Protein AF-A0A8B9CPY3-F1 (afdb_monomer_lite)

Radius of gyration: 41.75 Å; chains: 1; bounding box: 105×73×112 Å

pLDDT: mean 73.16, std 20.02, range [42.78, 98.75]

InterPro domains:
  IPR011598 Myc-type, basic helix-loop-helix (bHLH) domain [PF00010] (21-72)
  IPR011598 Myc-type, basic helix-loop-helix (bHLH) domain [PS50888] (19-71)
  IPR011598 Myc-type, basic helix-loop-helix (bHLH) domain [SM00353] (25-77)
  IPR036638 Helix-loop-helix DNA-binding domain superfamily [G3DSA:4.10.280.10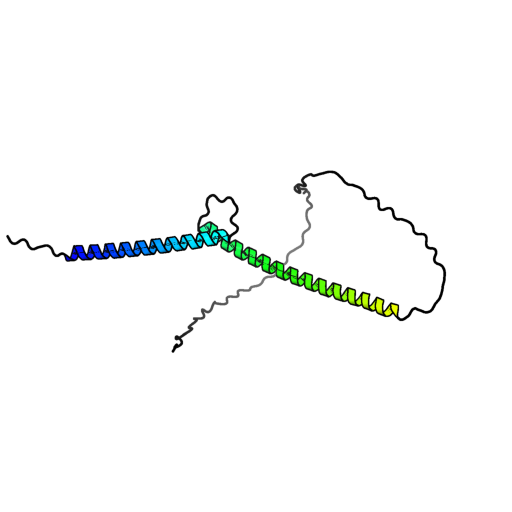] (20-99)
  IPR036638 Helix-loop-helix DNA-binding domain superfamily [SSF47459] (21-96)
  IPR040157 Max dimerization protein 1, basic Helix-Loop-Helix-zipper domain [cd18931] (20-99)

Foldseek 3Di:
DDDDDDDCPVVVVVVVVVVVVVVVVVVVVVVVVVVVVVLVVLVVVFPDDPDDPDPDPVVSVVSSVVVVVVVVVVVVVVVVVVVVVVVVVVVVVVVCVVVVVVVVVVVPPDPDDDDDDDPDDDDDDPDDPDDPDDDDDDDDPDDDDDDDDDDDDDDDDDDDDDDDDDDDDDDDDDDDDDDDDDDDD

Secondary structure (DSSP, 8-state):
---PPPPTHHHHHHHHHHHHHHHHHHHHHHHHHHHHHHHHHHHHHS---S--S---HHHHHHHHHHHHHHHHHHHHHHHHHHHHHHHHHHHHHHHHHHHHHHHHHHTTS----------------------------------------------------------------------PPPPP-

Organism: NCBI:txid132585

Sequence (185 aa):
MVFSPRSPAGANAVSVLLSSRSTHNEMEKNRRAHLRLCLEKLKVLVPLGPETSKHTTLSLLMRARLHIKKLEDYDRKALHQIDQLQREQRHLRRQLEKMGAERLRMDSIGSTVSSERSDSDREEIDVDVESTDSLPADLDWSSSSSPSDSDERGSLQSVCSDEGYSSSGVKRLKSQSNQKPCPAL

Structure (mmCIF, N/CA/C/O backbone):
data_AF-A0A8B9CPY3-F1
#
_entry.id   AF-A0A8B9CPY3-F1
#
loop_
_atom_site.group_PDB
_atom_site.id
_atom_site.type_symbol
_atom_site.label_atom_id
_atom_site.label_alt_id
_atom_site.label_comp_id
_atom_site.label_asym_id
_atom_site.label_entity_id
_atom_site.label_seq_id
_atom_site.pdbx_PDB_ins_code
_atom_site.Cartn_x
_atom_site.Cartn_y
_atom_site.Cartn_z
_atom_site.occupancy
_atom_site.B_iso_or_equiv
_atom_site.auth_seq_id
_atom_site.auth_comp_id
_atom_site.auth_asym_id
_atom_site.auth_atom_id
_atom_site.pdbx_PDB_model_num
ATOM 1 N N . MET A 1 1 ? 50.545 -16.189 -61.399 1.00 52.34 1 MET A N 1
ATOM 2 C CA . MET A 1 1 ? 50.273 -15.841 -59.988 1.00 52.34 1 MET A CA 1
ATOM 3 C C . MET A 1 1 ? 48.846 -16.258 -59.685 1.00 52.34 1 MET A C 1
ATOM 5 O O . MET A 1 1 ? 47.932 -15.667 -60.242 1.00 52.34 1 MET A O 1
ATOM 9 N N . VAL A 1 2 ? 48.650 -17.330 -58.917 1.00 46.03 2 VAL A N 1
ATOM 10 C CA . VAL A 1 2 ? 47.306 -17.805 -58.556 1.00 46.03 2 VAL A CA 1
ATOM 11 C C . VAL A 1 2 ? 46.930 -17.123 -57.244 1.00 46.03 2 VAL A C 1
ATOM 13 O O . VAL A 1 2 ? 47.568 -17.360 -56.222 1.00 46.03 2 VAL A O 1
ATOM 16 N N . PHE A 1 3 ? 45.953 -16.217 -57.286 1.00 53.25 3 PHE A N 1
ATOM 17 C CA . PHE A 1 3 ? 45.375 -15.616 -56.086 1.00 53.25 3 PHE A CA 1
ATOM 18 C C . PHE A 1 3 ? 44.524 -16.676 -55.381 1.00 53.25 3 PHE A C 1
ATOM 20 O O . PHE A 1 3 ? 43.437 -17.012 -55.845 1.00 53.25 3 PHE A O 1
ATOM 27 N N . SER A 1 4 ? 45.013 -17.215 -54.265 1.00 59.16 4 SER A N 1
ATOM 28 C CA . SER A 1 4 ? 44.187 -18.036 -53.377 1.00 59.16 4 SER A CA 1
ATOM 29 C C . SER A 1 4 ? 43.116 -17.152 -52.723 1.00 59.16 4 SER A C 1
ATOM 31 O O . SER A 1 4 ? 43.471 -16.154 -52.086 1.00 59.16 4 SER A O 1
ATOM 33 N N . PRO A 1 5 ? 41.814 -17.474 -52.842 1.00 63.94 5 PRO A N 1
ATOM 34 C CA . PRO A 1 5 ? 40.771 -16.691 -52.201 1.00 63.94 5 PRO A CA 1
ATOM 35 C C . PRO A 1 5 ? 40.813 -16.925 -50.687 1.00 63.94 5 PRO A C 1
ATOM 37 O O . PRO A 1 5 ? 40.858 -18.053 -50.195 1.00 63.94 5 PRO A O 1
ATOM 40 N N . ARG A 1 6 ? 40.825 -15.825 -49.934 1.00 63.69 6 ARG A N 1
ATOM 41 C CA . ARG A 1 6 ? 40.803 -15.809 -48.470 1.00 63.69 6 ARG A CA 1
ATOM 42 C C . ARG A 1 6 ? 39.516 -16.486 -47.973 1.00 63.69 6 ARG A C 1
ATOM 44 O O . ARG A 1 6 ? 38.421 -16.118 -48.387 1.00 63.69 6 ARG A O 1
ATOM 51 N N . SER A 1 7 ? 39.667 -17.477 -47.097 1.00 63.59 7 SER A N 1
ATOM 52 C CA . SER A 1 7 ? 38.582 -18.320 -46.577 1.00 63.59 7 SER A CA 1
ATOM 53 C C . SER A 1 7 ? 37.432 -17.499 -45.940 1.00 63.59 7 SER A C 1
ATOM 55 O O . SER A 1 7 ? 37.708 -16.638 -45.098 1.00 63.59 7 SER A O 1
ATOM 57 N N . PRO A 1 8 ? 36.148 -17.756 -46.278 1.00 62.38 8 PRO A N 1
ATOM 58 C CA . PRO A 1 8 ? 34.988 -16.981 -45.806 1.00 62.38 8 PRO A CA 1
ATOM 59 C C . PRO A 1 8 ? 34.568 -17.269 -44.351 1.00 62.38 8 PRO A C 1
ATOM 61 O O . PRO A 1 8 ? 33.638 -16.644 -43.838 1.00 62.38 8 PRO A O 1
ATOM 64 N N . ALA A 1 9 ? 35.249 -18.183 -43.652 1.00 62.81 9 ALA A N 1
ATOM 65 C CA . ALA A 1 9 ? 34.890 -18.608 -42.294 1.00 62.81 9 ALA A CA 1
ATOM 66 C C . ALA A 1 9 ? 34.823 -17.447 -41.276 1.00 62.81 9 ALA A C 1
ATOM 68 O O . ALA A 1 9 ? 33.978 -17.454 -40.381 1.00 62.81 9 ALA A O 1
ATOM 69 N N . GLY A 1 10 ? 35.658 -16.416 -41.446 1.00 61.22 10 GLY A N 1
ATOM 70 C CA . GLY A 1 10 ? 35.657 -15.236 -40.576 1.00 61.22 10 GLY A CA 1
ATOM 71 C C . GLY A 1 10 ? 34.417 -14.347 -40.728 1.00 61.22 10 GLY A C 1
ATOM 72 O O . GLY A 1 10 ? 33.947 -13.792 -39.741 1.00 61.22 10 GLY A O 1
ATOM 73 N N . ALA A 1 11 ? 33.841 -14.242 -41.930 1.00 69.50 11 ALA A N 1
ATOM 74 C CA . ALA A 1 11 ? 32.653 -13.416 -42.172 1.00 69.50 11 ALA A CA 1
ATOM 75 C C . ALA A 1 11 ? 31.384 -14.052 -41.575 1.00 69.50 11 ALA A C 1
ATOM 77 O O . ALA A 1 11 ? 30.569 -13.366 -40.956 1.00 69.50 11 ALA A O 1
ATOM 78 N N . ASN A 1 12 ? 31.266 -15.380 -41.674 1.00 71.38 12 ASN A N 1
ATOM 79 C CA . ASN A 1 12 ? 30.141 -16.128 -41.110 1.00 71.38 12 ASN A CA 1
ATOM 80 C C . ASN A 1 12 ? 30.144 -16.086 -39.576 1.00 71.38 12 ASN A C 1
ATOM 82 O O . ASN A 1 12 ? 29.107 -15.810 -38.974 1.00 71.38 12 ASN A O 1
ATOM 86 N N . ALA A 1 13 ? 31.304 -16.257 -38.934 1.00 76.69 13 ALA A N 1
ATOM 87 C CA . ALA A 1 13 ? 31.419 -16.167 -37.477 1.00 76.69 13 ALA A CA 1
ATOM 88 C C . ALA A 1 13 ? 31.013 -14.782 -36.938 1.00 76.69 13 ALA A C 1
ATOM 90 O O . ALA A 1 13 ? 30.281 -14.684 -35.953 1.00 76.69 13 ALA A O 1
ATOM 91 N N . VAL A 1 14 ? 31.419 -13.703 -37.616 1.00 79.50 14 VAL A N 1
ATOM 92 C CA . VAL A 1 14 ? 31.038 -12.332 -37.239 1.00 79.50 14 VAL A CA 1
ATOM 93 C C . VAL A 1 14 ? 29.529 -12.112 -37.401 1.00 79.50 14 VAL A C 1
ATOM 95 O O . VAL A 1 14 ? 28.902 -11.536 -36.512 1.00 79.50 14 VAL A O 1
ATOM 98 N N . SER A 1 15 ? 28.918 -12.617 -38.478 1.00 82.06 15 SER A N 1
ATOM 99 C CA . SER A 1 15 ? 27.466 -12.506 -38.698 1.00 82.06 15 SER A CA 1
ATOM 100 C C . SER A 1 15 ? 26.637 -13.220 -37.619 1.00 82.06 15 SER A C 1
ATOM 102 O O . SER A 1 15 ? 25.635 -12.681 -37.140 1.00 82.06 15 SER A O 1
ATOM 104 N N . VAL A 1 16 ? 27.094 -14.393 -37.167 1.00 83.12 16 VAL A N 1
ATOM 105 C CA . VAL A 1 16 ? 26.453 -15.162 -36.092 1.00 83.12 16 VAL A CA 1
ATOM 106 C C . VAL A 1 16 ? 26.572 -14.417 -34.763 1.00 83.12 16 VAL A C 1
ATOM 108 O O . VAL A 1 16 ? 25.580 -14.270 -34.056 1.00 83.12 16 VAL A O 1
ATOM 111 N N . LEU A 1 17 ? 27.744 -13.861 -34.440 1.00 87.25 17 LEU A N 1
ATOM 112 C CA . LEU A 1 17 ? 27.937 -13.075 -33.216 1.00 87.25 17 LEU A CA 1
ATOM 113 C C . LEU A 1 17 ? 27.077 -11.805 -33.187 1.00 87.25 17 LEU A C 1
ATOM 115 O O . LEU A 1 17 ? 26.497 -11.473 -32.151 1.00 87.25 17 LEU A O 1
ATOM 119 N N . LEU A 1 18 ? 26.955 -11.104 -34.317 1.00 87.88 18 LEU A N 1
ATOM 120 C CA . LEU A 1 18 ? 26.084 -9.933 -34.436 1.00 87.88 18 LEU A CA 1
ATOM 121 C C . LEU A 1 18 ? 24.607 -10.306 -34.262 1.00 87.88 18 LEU A C 1
ATOM 123 O O . LEU A 1 18 ? 23.883 -9.598 -33.560 1.00 87.88 18 LEU A O 1
ATOM 127 N N . SER A 1 19 ? 24.184 -11.437 -34.827 1.00 87.00 19 SER A N 1
ATOM 128 C CA . SER A 1 19 ? 22.819 -11.962 -34.685 1.00 87.00 19 SER A CA 1
ATOM 129 C C . SER A 1 19 ? 22.510 -12.365 -33.240 1.00 87.00 19 SER A C 1
ATOM 131 O O . SER A 1 19 ? 21.470 -11.987 -32.694 1.00 87.00 19 SER A O 1
ATOM 133 N N . SER A 1 20 ? 23.445 -13.039 -32.566 1.00 92.44 20 SER A N 1
ATOM 134 C CA . SER A 1 20 ? 23.333 -13.388 -31.145 1.00 92.44 20 SER A CA 1
ATOM 135 C C . SER A 1 20 ? 23.277 -12.149 -30.250 1.00 92.44 20 SER A C 1
ATOM 137 O O . SER A 1 20 ? 22.428 -12.058 -29.363 1.00 92.44 20 SER A O 1
ATOM 139 N N . ARG A 1 21 ? 24.124 -11.145 -30.509 1.00 94.88 21 ARG A N 1
ATOM 140 C CA . ARG A 1 21 ? 24.118 -9.871 -29.773 1.00 94.88 21 ARG A CA 1
ATOM 141 C C . ARG A 1 21 ? 22.822 -9.089 -29.997 1.00 94.88 21 ARG A C 1
ATOM 143 O O . ARG A 1 21 ? 22.301 -8.498 -29.053 1.00 94.88 21 ARG A O 1
ATOM 150 N N . SER A 1 22 ? 22.295 -9.094 -31.221 1.00 95.12 22 SER A N 1
ATOM 151 C CA . SER A 1 22 ? 21.008 -8.471 -31.548 1.00 95.12 22 SER A CA 1
ATOM 152 C C . SER A 1 22 ? 19.861 -9.130 -30.778 1.00 95.12 22 SER A C 1
ATOM 154 O O . SER A 1 22 ? 19.116 -8.445 -30.078 1.00 95.12 22 SER A O 1
ATOM 156 N N . THR A 1 23 ? 19.795 -10.464 -30.804 1.00 96.69 23 THR A N 1
ATOM 157 C CA . THR A 1 23 ? 18.789 -11.252 -30.072 1.00 96.69 23 THR A CA 1
ATOM 158 C C . THR A 1 23 ? 18.861 -10.991 -28.566 1.00 96.69 23 THR A C 1
ATOM 160 O O . THR A 1 23 ? 17.845 -10.715 -27.932 1.00 96.69 23 THR A O 1
ATOM 163 N N . HIS A 1 24 ? 20.068 -10.990 -27.989 1.00 97.38 24 HIS A N 1
ATOM 164 C CA . HIS A 1 24 ? 20.286 -10.653 -26.580 1.00 97.38 24 HIS A CA 1
ATOM 165 C C . HIS A 1 24 ? 19.766 -9.250 -26.226 1.00 97.38 24 HIS A C 1
ATOM 167 O O . HIS A 1 24 ? 19.068 -9.073 -25.227 1.00 97.38 24 HIS A O 1
ATOM 173 N N . ASN A 1 25 ? 20.078 -8.246 -27.049 1.00 97.88 25 ASN A N 1
ATOM 174 C CA . ASN A 1 25 ? 19.623 -6.877 -26.816 1.00 97.88 25 ASN A CA 1
ATOM 175 C C . ASN A 1 25 ? 18.099 -6.764 -26.870 1.00 97.88 25 ASN A C 1
ATOM 177 O O . ASN A 1 25 ? 17.520 -6.024 -26.077 1.00 97.88 25 ASN A O 1
ATOM 181 N N . GLU A 1 26 ? 17.454 -7.487 -27.781 1.00 98.00 26 GLU A N 1
ATOM 182 C CA . GLU A 1 26 ? 16.000 -7.476 -27.905 1.00 98.00 26 GLU A CA 1
ATOM 183 C C . GLU A 1 26 ? 15.320 -8.111 -26.687 1.00 98.00 26 GLU A C 1
ATOM 185 O O . GLU A 1 26 ? 14.392 -7.530 -26.119 1.00 98.00 26 GLU A O 1
ATOM 190 N N . MET A 1 27 ? 15.855 -9.233 -26.196 1.00 98.06 27 MET A N 1
ATOM 191 C CA . MET A 1 27 ? 15.393 -9.841 -24.945 1.00 98.06 27 MET A CA 1
ATOM 192 C C . MET A 1 27 ? 15.551 -8.886 -23.754 1.00 98.06 27 MET A C 1
ATOM 194 O O . MET A 1 27 ? 14.624 -8.731 -22.959 1.00 98.06 27 MET A O 1
ATOM 198 N N . GLU A 1 28 ? 16.683 -8.187 -23.641 1.00 98.25 28 GLU A N 1
ATOM 199 C CA . GLU A 1 28 ? 16.913 -7.234 -22.549 1.00 98.25 28 GLU A CA 1
ATOM 200 C C . GLU A 1 28 ? 15.996 -6.004 -22.643 1.00 98.25 28 GLU A C 1
ATOM 202 O O . GLU A 1 28 ? 15.515 -5.508 -21.620 1.00 98.25 28 GLU A O 1
ATOM 207 N N . LYS A 1 29 ? 15.692 -5.518 -23.855 1.00 98.44 29 LYS A N 1
ATOM 208 C CA . LYS A 1 29 ? 14.690 -4.459 -24.051 1.00 98.44 29 LYS A CA 1
ATOM 209 C C . LYS A 1 29 ? 13.311 -4.912 -23.581 1.00 98.44 29 LYS A C 1
ATOM 211 O O . LYS A 1 29 ? 12.672 -4.171 -22.833 1.00 98.44 29 LYS A O 1
ATOM 216 N N . ASN A 1 30 ? 12.875 -6.111 -23.973 1.00 98.44 30 ASN A N 1
ATOM 217 C CA . ASN A 1 30 ? 11.593 -6.672 -23.549 1.00 98.44 30 ASN A CA 1
ATOM 218 C C . ASN A 1 30 ? 11.541 -6.815 -22.018 1.00 98.44 30 ASN A C 1
ATOM 220 O O . ASN A 1 30 ? 10.631 -6.293 -21.370 1.00 98.44 30 ASN A O 1
ATOM 224 N N . ARG A 1 31 ? 12.593 -7.385 -21.417 1.00 98.50 31 ARG A N 1
ATOM 225 C CA . ARG A 1 31 ? 12.724 -7.511 -19.960 1.00 98.50 31 ARG A CA 1
ATOM 226 C C . ARG A 1 31 ? 12.616 -6.155 -19.254 1.00 98.50 31 ARG A C 1
ATOM 228 O O . ARG A 1 31 ? 11.918 -6.036 -18.246 1.00 98.50 31 ARG A O 1
ATOM 235 N N . ARG A 1 32 ? 13.273 -5.111 -19.778 1.00 98.19 32 ARG A N 1
ATOM 236 C CA . ARG A 1 32 ? 13.190 -3.740 -19.238 1.00 98.19 32 ARG A CA 1
ATOM 237 C C . ARG A 1 32 ? 11.806 -3.122 -19.406 1.00 98.19 32 ARG A C 1
ATOM 239 O O . ARG A 1 32 ? 11.363 -2.418 -18.502 1.00 98.19 32 ARG A O 1
ATOM 246 N N . ALA A 1 33 ? 11.128 -3.365 -20.525 1.00 98.44 33 ALA A N 1
ATOM 247 C CA . ALA A 1 33 ? 9.758 -2.906 -20.736 1.00 98.44 33 ALA A CA 1
ATOM 248 C C . ALA A 1 33 ? 8.804 -3.535 -19.708 1.00 98.44 33 ALA A C 1
ATOM 250 O O . ALA A 1 33 ? 8.055 -2.815 -19.049 1.00 98.44 33 ALA A O 1
ATOM 251 N N . HIS A 1 34 ? 8.915 -4.848 -19.487 1.00 98.38 34 HIS A N 1
ATOM 252 C CA . HIS A 1 34 ? 8.137 -5.549 -18.468 1.00 98.38 34 HIS A CA 1
ATOM 253 C C . HIS A 1 34 ? 8.419 -5.019 -17.054 1.00 98.38 34 HIS A C 1
ATOM 255 O O . HIS A 1 34 ? 7.493 -4.740 -16.296 1.00 98.38 34 HIS A O 1
ATOM 261 N N . LEU A 1 35 ? 9.692 -4.793 -16.708 1.00 97.75 35 LEU A N 1
ATOM 262 C CA . LEU A 1 35 ? 10.058 -4.214 -15.413 1.00 97.75 35 LEU A CA 1
ATOM 263 C C . LEU A 1 35 ? 9.417 -2.837 -15.196 1.00 97.75 35 LEU A C 1
ATOM 265 O O . LEU A 1 35 ? 8.881 -2.579 -14.121 1.00 97.75 35 LEU A O 1
ATOM 269 N N . ARG A 1 36 ? 9.448 -1.958 -16.206 1.00 96.12 36 ARG A N 1
ATOM 270 C CA . ARG A 1 36 ? 8.799 -0.641 -16.121 1.00 96.12 36 ARG A CA 1
ATOM 271 C C . ARG A 1 36 ? 7.304 -0.781 -15.861 1.00 96.12 36 ARG A C 1
ATOM 273 O O . ARG A 1 36 ? 6.804 -0.130 -14.953 1.00 96.12 36 ARG A O 1
ATOM 280 N N . LEU A 1 37 ? 6.620 -1.676 -16.575 1.00 97.12 37 LEU A N 1
ATOM 281 C CA . LEU A 1 37 ? 5.197 -1.941 -16.359 1.00 97.12 37 LEU A CA 1
ATOM 282 C C . LEU A 1 37 ? 4.902 -2.380 -14.916 1.00 97.12 37 LEU A C 1
ATOM 284 O O . LEU A 1 37 ? 3.967 -1.875 -14.299 1.00 97.12 37 LEU A O 1
ATOM 288 N N . CYS A 1 38 ? 5.703 -3.289 -14.356 1.00 97.12 38 CYS A N 1
ATOM 289 C CA . CYS A 1 38 ? 5.545 -3.714 -12.964 1.00 97.12 38 CYS A CA 1
ATOM 290 C C . CYS A 1 38 ? 5.753 -2.561 -11.972 1.00 97.12 38 CYS A C 1
ATOM 292 O O . CYS A 1 38 ? 5.013 -2.456 -10.995 1.00 97.12 38 CYS A O 1
ATOM 294 N N . LEU A 1 39 ? 6.730 -1.682 -12.218 1.00 95.06 39 LEU A N 1
ATOM 295 C CA . LEU A 1 39 ? 6.975 -0.516 -11.367 1.00 95.06 39 LEU A CA 1
ATOM 296 C C . LEU A 1 39 ? 5.838 0.510 -11.454 1.00 95.06 39 LEU A C 1
ATOM 298 O O . LEU A 1 39 ? 5.455 1.052 -10.423 1.00 95.06 39 LEU A O 1
ATOM 302 N N . GLU A 1 40 ? 5.262 0.740 -12.635 1.00 93.44 40 GLU A N 1
ATOM 303 C CA . GLU A 1 40 ? 4.089 1.614 -12.782 1.00 93.44 40 GLU A CA 1
ATOM 304 C C . GLU A 1 40 ? 2.875 1.061 -12.028 1.00 93.44 40 GLU A C 1
ATOM 306 O O . GLU A 1 40 ? 2.235 1.791 -11.275 1.00 93.44 40 GLU A O 1
ATOM 311 N N . LYS A 1 41 ? 2.612 -0.251 -12.122 1.00 94.94 41 LYS A N 1
ATOM 312 C CA . LYS A 1 41 ? 1.566 -0.900 -11.312 1.00 94.94 41 LYS A CA 1
ATOM 313 C C . LYS A 1 41 ? 1.810 -0.716 -9.814 1.00 94.94 41 LYS A C 1
ATOM 315 O O . LYS A 1 41 ? 0.879 -0.419 -9.072 1.00 94.94 41 LYS A O 1
ATOM 320 N N . LEU A 1 42 ? 3.059 -0.858 -9.368 1.00 94.81 42 LEU A N 1
ATOM 321 C CA . LEU A 1 42 ? 3.417 -0.669 -7.964 1.00 94.81 42 LEU A CA 1
ATOM 322 C C . LEU A 1 42 ? 3.183 0.775 -7.496 1.00 94.81 42 LEU A C 1
ATOM 324 O O . LEU A 1 42 ? 2.720 0.974 -6.377 1.00 94.81 42 LEU A O 1
ATOM 328 N N . LYS A 1 43 ? 3.461 1.781 -8.335 1.00 91.69 43 LYS A N 1
ATOM 329 C CA . LYS A 1 43 ? 3.242 3.193 -7.981 1.00 91.69 43 LYS A CA 1
ATOM 330 C C . LYS A 1 43 ? 1.787 3.513 -7.651 1.00 91.69 43 LYS A C 1
ATOM 332 O O . LYS A 1 43 ? 1.558 4.343 -6.785 1.00 91.69 43 LYS A O 1
ATOM 337 N N . VAL A 1 44 ? 0.832 2.853 -8.307 1.00 92.00 44 VAL A N 1
ATOM 338 C CA . VAL A 1 44 ? -0.606 3.056 -8.058 1.00 92.00 44 VAL A CA 1
ATOM 339 C C . VAL A 1 44 ? -1.032 2.499 -6.695 1.00 92.00 44 VAL A C 1
ATOM 341 O O . VAL A 1 44 ? -1.935 3.037 -6.065 1.00 92.00 44 VAL A O 1
ATOM 344 N N . LEU A 1 45 ? -0.381 1.430 -6.227 1.00 93.69 45 LEU A N 1
ATOM 345 C CA . LEU A 1 45 ? -0.712 0.775 -4.956 1.00 93.69 45 LEU A CA 1
ATOM 346 C C . LEU A 1 45 ? -0.049 1.441 -3.750 1.00 93.69 45 LEU A C 1
ATOM 348 O O . LEU A 1 45 ? -0.547 1.350 -2.632 1.00 93.69 45 LEU A O 1
ATOM 352 N N . VAL A 1 46 ? 1.110 2.064 -3.952 1.00 93.50 46 VAL A N 1
ATOM 353 C CA . VAL A 1 46 ? 1.851 2.714 -2.873 1.00 93.50 46 VAL A CA 1
ATOM 354 C C . VAL A 1 46 ? 1.354 4.153 -2.735 1.00 93.50 46 VAL A C 1
ATOM 356 O O . VAL A 1 46 ? 1.327 4.870 -3.730 1.00 93.50 46 VAL A O 1
ATOM 359 N N . PRO A 1 47 ? 1.037 4.635 -1.520 1.00 88.88 47 PRO A N 1
ATOM 360 C CA . PRO A 1 47 ? 0.709 6.036 -1.290 1.00 88.88 47 PRO A CA 1
ATOM 361 C C . PRO A 1 47 ? 1.959 6.901 -1.495 1.00 88.88 47 PRO A C 1
ATOM 363 O O . PRO A 1 47 ? 2.775 7.136 -0.597 1.00 88.88 47 PRO A O 1
ATOM 366 N N . LEU A 1 48 ? 2.134 7.335 -2.735 1.00 78.62 48 LEU A N 1
ATOM 367 C CA . LEU A 1 48 ? 3.148 8.268 -3.183 1.00 78.62 48 LEU A CA 1
ATOM 368 C C . LEU A 1 48 ? 2.465 9.634 -3.235 1.00 78.62 48 LEU A C 1
ATOM 370 O O . LEU A 1 48 ? 1.590 9.850 -4.064 1.00 78.62 48 LEU A O 1
ATOM 374 N N . GLY A 1 49 ? 2.790 10.520 -2.290 1.00 73.00 49 GLY A N 1
ATOM 375 C CA . GLY A 1 49 ? 2.198 11.860 -2.246 1.00 73.00 49 GLY A CA 1
ATOM 376 C C . GLY A 1 49 ? 2.393 12.632 -3.562 1.00 73.00 49 GLY A C 1
ATOM 377 O O . GLY A 1 49 ? 3.300 12.293 -4.326 1.00 73.00 49 GLY A O 1
ATOM 378 N N . PRO A 1 50 ? 1.580 13.676 -3.811 1.00 67.00 50 PRO A N 1
ATOM 379 C CA . PRO A 1 50 ? 1.498 14.371 -5.100 1.00 67.00 50 PRO A CA 1
ATOM 380 C C . PRO A 1 50 ? 2.781 15.092 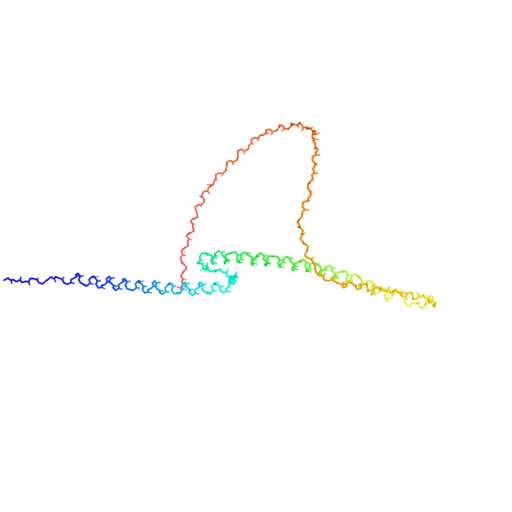-5.538 1.00 67.00 50 PRO A C 1
ATOM 382 O O . PRO A 1 50 ? 2.859 15.527 -6.677 1.00 67.00 50 PRO A O 1
ATOM 385 N N . GLU A 1 51 ? 3.806 15.172 -4.690 1.00 61.38 51 GLU A N 1
ATOM 386 C CA . GLU A 1 51 ? 5.102 15.728 -5.060 1.00 61.38 51 GLU A CA 1
ATOM 387 C C . GLU A 1 51 ? 6.253 14.895 -4.499 1.00 61.38 51 GLU A C 1
ATOM 389 O O . GLU A 1 51 ? 6.698 15.060 -3.362 1.00 61.38 51 GLU A O 1
ATOM 394 N N . THR A 1 52 ? 6.794 14.002 -5.325 1.00 59.22 52 THR A N 1
ATOM 395 C CA . THR A 1 52 ? 8.231 13.751 -5.266 1.00 59.22 52 THR A CA 1
ATOM 396 C C . THR A 1 52 ? 8.762 13.854 -6.684 1.00 59.22 52 THR A C 1
ATOM 398 O O . THR A 1 52 ? 8.641 12.921 -7.474 1.00 59.22 52 THR A O 1
ATOM 401 N N . SER A 1 53 ? 9.401 14.971 -7.020 1.00 56.97 53 SER A N 1
ATOM 402 C CA . SER A 1 53 ? 9.989 15.185 -8.351 1.00 56.97 53 SER A CA 1
ATOM 403 C C . SER A 1 53 ? 11.062 14.146 -8.751 1.00 56.97 53 SER A C 1
ATOM 405 O O . SER A 1 53 ? 11.633 14.217 -9.837 1.00 56.97 53 SER A O 1
ATOM 407 N N . LYS A 1 54 ? 11.340 13.137 -7.901 1.00 65.56 54 LYS A N 1
ATOM 408 C CA . LYS A 1 54 ? 12.262 12.015 -8.133 1.00 65.56 54 LYS A CA 1
ATOM 409 C C . LYS A 1 54 ? 11.713 10.694 -7.573 1.00 65.56 54 LYS A C 1
ATOM 411 O O . LYS A 1 54 ? 12.230 10.145 -6.594 1.00 65.56 54 LYS A O 1
ATOM 416 N N . HIS A 1 55 ? 10.699 10.128 -8.225 1.00 80.75 55 HIS A N 1
ATOM 417 C CA . HIS A 1 55 ? 10.316 8.728 -8.008 1.00 80.75 55 HIS A CA 1
ATOM 418 C C . HIS A 1 55 ? 11.372 7.789 -8.617 1.00 80.75 55 HIS A C 1
ATOM 420 O O . HIS A 1 55 ? 11.238 7.319 -9.747 1.00 80.75 55 HIS A O 1
ATOM 426 N N . THR A 1 56 ? 12.452 7.529 -7.879 1.00 91.56 56 THR A N 1
ATOM 427 C CA . THR A 1 56 ? 13.437 6.505 -8.243 1.00 91.56 56 THR A CA 1
ATOM 428 C C . THR A 1 56 ? 12.904 5.110 -7.911 1.00 91.56 56 THR A C 1
ATOM 430 O O . THR A 1 56 ? 12.061 4.938 -7.029 1.00 91.56 56 THR A O 1
ATOM 433 N N . THR A 1 57 ? 13.421 4.074 -8.578 1.00 92.81 57 THR A N 1
ATOM 434 C CA . THR A 1 57 ? 13.054 2.681 -8.269 1.00 92.81 57 THR A CA 1
ATOM 435 C C . THR A 1 57 ? 13.324 2.338 -6.802 1.00 92.81 57 THR A C 1
ATOM 437 O O . THR A 1 57 ? 12.513 1.675 -6.163 1.00 92.81 57 THR A O 1
ATOM 440 N N . LEU A 1 58 ? 14.434 2.825 -6.238 1.00 93.62 58 LEU A N 1
ATOM 441 C CA . LEU A 1 58 ? 14.784 2.569 -4.843 1.00 93.62 58 LEU A CA 1
ATOM 442 C C . LEU A 1 58 ? 13.775 3.199 -3.874 1.00 93.62 58 LEU A C 1
ATOM 444 O O . LEU A 1 58 ? 13.305 2.516 -2.964 1.00 93.62 58 LEU A O 1
ATOM 448 N N . SER A 1 59 ? 13.415 4.474 -4.074 1.00 91.44 59 SER A N 1
ATOM 449 C CA . SER A 1 59 ? 12.478 5.159 -3.176 1.00 91.44 59 SER A CA 1
ATOM 450 C C . SER A 1 59 ? 11.088 4.518 -3.213 1.00 91.44 59 SER A C 1
ATOM 452 O O . SER A 1 59 ? 10.456 4.379 -2.166 1.00 91.44 59 SER A O 1
ATOM 454 N N . LEU A 1 60 ? 10.652 4.043 -4.384 1.00 93.06 60 LEU A N 1
ATOM 455 C CA . LEU A 1 60 ? 9.413 3.283 -4.541 1.00 93.06 60 LEU A CA 1
ATOM 456 C C . LEU A 1 60 ? 9.431 1.979 -3.738 1.00 93.06 60 LEU A C 1
ATOM 458 O O . LEU A 1 60 ? 8.519 1.731 -2.953 1.00 93.06 60 LEU A O 1
ATOM 462 N N . LEU A 1 61 ? 10.478 1.164 -3.894 1.00 95.12 61 LEU A N 1
ATOM 463 C CA . LEU A 1 61 ? 10.593 -0.119 -3.193 1.00 95.12 61 LEU A CA 1
ATOM 464 C C . LEU A 1 61 ? 10.675 0.065 -1.671 1.00 95.12 61 LEU A C 1
ATOM 466 O O . LEU A 1 61 ? 10.049 -0.681 -0.917 1.00 95.12 61 LEU A O 1
ATOM 470 N N . MET A 1 62 ? 11.399 1.088 -1.204 1.00 94.31 62 MET A N 1
ATOM 471 C CA . MET A 1 62 ? 11.465 1.420 0.221 1.00 94.31 62 MET A CA 1
ATOM 472 C C . MET A 1 62 ? 10.093 1.818 0.776 1.00 94.31 62 MET A C 1
ATOM 474 O O . MET A 1 62 ? 9.699 1.317 1.830 1.00 94.31 62 MET A O 1
ATOM 478 N N . ARG A 1 63 ? 9.350 2.676 0.064 1.00 92.88 63 ARG A N 1
ATOM 479 C CA . ARG A 1 63 ? 7.996 3.092 0.460 1.00 92.88 63 ARG A CA 1
ATOM 480 C C . ARG A 1 63 ? 7.005 1.936 0.416 1.00 92.88 63 ARG A C 1
ATOM 482 O O . ARG A 1 63 ? 6.222 1.810 1.346 1.00 92.88 63 ARG A O 1
ATOM 489 N N . ALA A 1 64 ? 7.081 1.063 -0.588 1.00 96.19 64 ALA A N 1
ATOM 490 C CA . ALA A 1 64 ? 6.258 -0.142 -0.666 1.00 96.19 64 ALA A CA 1
ATOM 491 C C . ALA A 1 64 ? 6.458 -1.036 0.564 1.00 96.19 64 ALA A C 1
ATOM 493 O O . ALA A 1 64 ? 5.496 -1.413 1.227 1.00 96.19 64 ALA A O 1
ATOM 494 N N . ARG A 1 65 ? 7.719 -1.296 0.935 1.00 96.38 65 ARG A N 1
ATOM 495 C CA . ARG A 1 65 ? 8.050 -2.076 2.134 1.00 96.38 65 ARG A CA 1
ATOM 496 C C . ARG A 1 65 ? 7.497 -1.439 3.410 1.00 96.38 65 ARG A C 1
ATOM 498 O O . ARG A 1 65 ? 6.998 -2.146 4.277 1.00 96.38 65 ARG A O 1
ATOM 505 N N . LEU A 1 66 ? 7.611 -0.118 3.545 1.00 96.56 66 LEU A N 1
ATOM 506 C CA . LEU A 1 66 ? 7.051 0.603 4.692 1.00 96.56 66 LEU A CA 1
ATOM 507 C C . LEU A 1 66 ? 5.521 0.565 4.698 1.00 96.56 66 LEU A C 1
ATOM 509 O O . LEU A 1 66 ? 4.922 0.428 5.759 1.00 96.56 66 LEU A O 1
ATOM 513 N N . HIS A 1 67 ? 4.894 0.661 3.527 1.00 97.25 67 HIS A N 1
ATOM 514 C CA . HIS A 1 67 ? 3.446 0.622 3.400 1.00 97.25 67 HIS A CA 1
ATOM 515 C C . HIS A 1 67 ? 2.876 -0.732 3.827 1.00 97.25 67 HIS A C 1
ATOM 517 O O . HIS A 1 67 ? 1.926 -0.745 4.600 1.00 97.25 67 HIS A O 1
ATOM 523 N N . ILE A 1 68 ? 3.511 -1.842 3.427 1.00 98.19 68 ILE A N 1
ATOM 524 C CA . ILE A 1 68 ? 3.141 -3.192 3.882 1.00 98.19 68 ILE A CA 1
ATOM 525 C C . ILE A 1 68 ? 3.171 -3.263 5.412 1.00 98.19 68 ILE A C 1
ATOM 527 O O . ILE A 1 68 ? 2.157 -3.581 6.021 1.00 98.19 68 ILE A O 1
ATOM 531 N N . LYS A 1 69 ? 4.283 -2.856 6.042 1.00 98.38 69 LYS A N 1
ATOM 532 C CA . LYS A 1 69 ? 4.392 -2.844 7.512 1.00 98.38 69 LYS A CA 1
ATOM 533 C C . LYS A 1 69 ? 3.299 -2.005 8.173 1.00 98.38 69 LYS A C 1
ATOM 535 O O . LYS A 1 69 ? 2.716 -2.406 9.172 1.00 98.38 69 LYS A O 1
ATOM 540 N N . LYS A 1 70 ? 3.002 -0.835 7.605 1.00 97.94 70 LYS A N 1
ATOM 541 C CA . LYS A 1 70 ? 1.955 0.051 8.121 1.00 97.94 70 LYS A CA 1
ATOM 542 C C . LYS A 1 70 ? 0.573 -0.610 8.052 1.00 97.94 70 LYS A C 1
ATOM 544 O O . LYS A 1 70 ? -0.195 -0.478 8.998 1.00 97.94 70 LYS A O 1
ATOM 549 N N . LEU A 1 71 ? 0.260 -1.294 6.950 1.00 98.38 71 LEU A N 1
ATOM 550 C CA . LEU A 1 71 ? -0.994 -2.037 6.793 1.00 98.38 71 LEU A CA 1
ATOM 551 C C . LEU A 1 71 ? -1.084 -3.182 7.806 1.00 98.38 71 LEU A C 1
ATOM 553 O O . LEU A 1 71 ? -2.078 -3.277 8.515 1.00 98.38 71 LEU A O 1
ATOM 557 N N . GLU A 1 72 ? -0.013 -3.960 7.971 1.00 98.44 72 GLU A N 1
ATOM 558 C CA . GLU A 1 72 ? 0.049 -5.031 8.974 1.00 98.44 72 GLU A CA 1
ATOM 559 C C . GLU A 1 72 ? -0.183 -4.498 10.398 1.00 98.44 72 GLU A C 1
ATOM 561 O O . GLU A 1 72 ? -0.833 -5.147 11.217 1.00 98.44 72 GLU A O 1
ATOM 566 N N . ASP A 1 73 ? 0.351 -3.320 10.727 1.00 98.44 73 ASP A N 1
ATOM 567 C CA . ASP A 1 73 ? 0.143 -2.676 12.027 1.00 98.44 73 ASP A CA 1
ATOM 568 C C . ASP A 1 73 ? -1.307 -2.206 12.216 1.00 98.44 73 ASP A C 1
ATOM 570 O O . ASP A 1 73 ? -1.850 -2.327 13.318 1.00 98.44 73 ASP A O 1
ATOM 574 N N . TYR A 1 74 ? -1.936 -1.673 11.163 1.00 98.50 74 TYR A N 1
ATOM 575 C CA . TYR A 1 74 ? -3.348 -1.293 11.192 1.00 98.50 74 TYR A CA 1
ATOM 576 C C . TYR A 1 74 ? -4.251 -2.504 11.379 1.00 98.50 74 TYR A C 1
ATOM 578 O O . TYR A 1 74 ? -5.116 -2.459 12.249 1.00 98.50 74 TYR A O 1
ATOM 586 N N . ASP A 1 75 ? -4.009 -3.589 10.647 1.00 98.62 75 ASP A N 1
ATOM 587 C CA . ASP A 1 75 ? -4.784 -4.822 10.774 1.00 98.62 75 ASP A CA 1
ATOM 588 C C . ASP A 1 75 ? -4.686 -5.378 12.196 1.00 98.62 75 ASP A C 1
ATOM 590 O O . ASP A 1 75 ? -5.702 -5.696 12.818 1.00 98.62 75 ASP A O 1
ATOM 594 N N . ARG A 1 76 ? -3.476 -5.403 12.780 1.00 98.69 76 ARG A N 1
ATOM 595 C CA . ARG A 1 76 ? -3.304 -5.806 14.184 1.00 98.69 76 ARG A CA 1
ATOM 596 C C . ARG A 1 76 ? -4.119 -4.921 15.121 1.00 98.69 76 ARG A C 1
ATOM 598 O O . ARG A 1 76 ? -4.832 -5.452 15.968 1.00 98.69 76 ARG A O 1
ATOM 605 N N . LYS A 1 77 ? -4.050 -3.594 14.988 1.00 98.62 77 LYS A N 1
ATOM 606 C CA . LYS A 1 77 ? -4.811 -2.668 15.848 1.00 98.62 77 LYS A CA 1
ATOM 607 C C . LYS A 1 77 ? -6.323 -2.817 15.670 1.00 98.62 77 LYS A C 1
ATOM 609 O O . LYS A 1 77 ? -7.036 -2.837 16.669 1.00 98.62 77 LYS A O 1
ATOM 614 N N . ALA A 1 78 ? -6.798 -2.972 14.439 1.00 98.69 78 ALA A N 1
ATOM 615 C CA . ALA A 1 78 ? -8.210 -3.169 14.133 1.00 98.69 78 ALA A CA 1
ATOM 616 C C . ALA A 1 78 ? -8.745 -4.454 14.780 1.00 98.69 78 ALA A C 1
ATOM 618 O O . ALA A 1 78 ? -9.796 -4.429 15.415 1.00 98.69 78 ALA A O 1
ATOM 619 N N . LEU A 1 79 ? -7.989 -5.557 14.717 1.00 98.69 79 LEU A N 1
ATOM 620 C CA . LEU A 1 79 ? -8.353 -6.803 15.400 1.00 98.69 79 LEU A CA 1
ATOM 621 C C . LEU A 1 79 ? -8.443 -6.630 16.922 1.00 98.69 79 LEU A C 1
ATOM 623 O O . LEU A 1 79 ? -9.390 -7.120 17.535 1.00 98.69 79 LEU A O 1
ATOM 627 N N . HIS A 1 80 ? -7.506 -5.895 17.533 1.00 98.69 80 HIS A N 1
ATOM 628 C CA . HIS A 1 80 ? -7.576 -5.590 18.966 1.00 98.69 80 HIS A CA 1
ATOM 629 C C . HIS A 1 80 ? -8.815 -4.750 19.300 1.00 98.69 80 HIS A C 1
ATOM 631 O O . HIS A 1 80 ? -9.491 -5.032 20.284 1.00 98.69 80 HIS A O 1
ATOM 637 N N . GLN A 1 81 ? -9.141 -3.747 18.481 1.00 98.69 81 GLN A N 1
ATOM 638 C CA . GLN A 1 81 ? -10.340 -2.926 18.674 1.00 98.69 81 GLN A CA 1
ATOM 639 C C . GLN A 1 81 ? -11.622 -3.753 18.565 1.00 98.69 81 GLN A C 1
ATOM 641 O O . GLN A 1 81 ? -12.498 -3.623 19.416 1.00 98.69 81 GLN A O 1
ATOM 646 N N . ILE A 1 82 ? -11.716 -4.644 17.575 1.00 98.75 82 ILE A N 1
ATOM 647 C CA . ILE A 1 82 ? -12.855 -5.558 17.428 1.00 98.75 82 ILE A CA 1
ATOM 648 C C . ILE A 1 82 ? -13.028 -6.399 18.696 1.00 98.75 82 ILE A C 1
ATOM 650 O O . ILE A 1 82 ? -14.132 -6.498 19.224 1.00 98.75 82 ILE A O 1
ATOM 654 N N . ASP A 1 83 ? -11.948 -6.977 19.213 1.00 98.62 83 ASP A N 1
ATOM 655 C CA . ASP A 1 83 ? -11.983 -7.811 20.413 1.00 98.62 83 ASP A CA 1
ATOM 656 C C . ASP A 1 83 ? -12.393 -7.019 21.673 1.00 98.62 83 ASP A C 1
ATOM 658 O O . ASP A 1 83 ? -13.212 -7.499 22.463 1.00 98.62 83 ASP A O 1
ATOM 662 N N . GLN A 1 84 ? -11.921 -5.776 21.835 1.00 98.75 84 GLN A N 1
ATOM 663 C CA . GLN A 1 84 ? -12.384 -4.901 22.922 1.00 98.75 84 GLN A CA 1
ATOM 664 C C . GLN A 1 84 ? -13.878 -4.589 22.814 1.00 98.75 84 GLN A C 1
ATOM 666 O O . GLN A 1 84 ? -14.626 -4.832 23.762 1.00 98.75 84 GLN A O 1
ATOM 671 N N . LEU A 1 85 ? -14.343 -4.165 21.639 1.00 98.75 85 LEU A N 1
ATOM 672 C CA . LEU A 1 85 ? -15.757 -3.868 21.406 1.00 98.75 85 LEU A CA 1
ATOM 673 C C . LEU A 1 85 ? -16.642 -5.105 21.612 1.00 98.75 85 LEU A C 1
ATOM 675 O O . LEU A 1 85 ? -17.749 -5.012 22.139 1.00 98.75 85 LEU A O 1
ATOM 679 N N . GLN A 1 86 ? -16.157 -6.296 21.259 1.00 98.62 86 GLN A N 1
ATOM 680 C CA . GLN A 1 86 ? -16.865 -7.543 21.536 1.00 98.62 86 GLN A CA 1
ATOM 681 C C . GLN A 1 86 ? -16.950 -7.849 23.038 1.00 98.62 86 GLN A C 1
ATOM 683 O O . GLN A 1 86 ? -17.972 -8.371 23.496 1.00 98.62 86 GLN A O 1
ATOM 688 N N . ARG A 1 87 ? -15.908 -7.548 23.829 1.00 98.50 87 ARG A N 1
ATOM 689 C CA . ARG A 1 87 ? -15.972 -7.661 25.298 1.00 98.50 87 ARG A CA 1
ATOM 690 C C . ARG A 1 87 ? -16.994 -6.692 25.878 1.00 98.50 87 ARG A C 1
ATOM 692 O O . ARG A 1 87 ? -17.812 -7.124 26.689 1.00 98.50 87 ARG A O 1
ATOM 699 N N . GLU A 1 88 ? -16.980 -5.440 25.436 1.00 98.38 88 GLU A N 1
ATOM 700 C CA . GLU A 1 88 ? -17.931 -4.412 25.869 1.00 98.38 88 GLU A CA 1
ATOM 701 C C . GLU A 1 88 ? -19.366 -4.796 25.515 1.00 98.38 88 GLU A C 1
ATOM 703 O O . GLU A 1 88 ? -20.233 -4.807 26.385 1.00 98.38 88 GLU A O 1
ATOM 708 N N . GLN A 1 89 ? -19.612 -5.238 24.280 1.00 98.38 89 GLN A N 1
ATOM 709 C CA . GLN A 1 89 ? -20.927 -5.714 23.860 1.00 98.38 89 GLN A CA 1
ATOM 710 C C . GLN A 1 89 ? -21.421 -6.860 24.755 1.00 98.38 89 GLN A C 1
ATOM 712 O O . GLN A 1 89 ? -22.579 -6.865 25.175 1.00 98.38 89 GLN A O 1
ATOM 717 N N . ARG A 1 90 ? -20.560 -7.839 25.074 1.00 98.44 90 ARG A N 1
ATOM 718 C CA . ARG A 1 90 ? -20.915 -8.931 25.997 1.00 98.44 90 ARG A CA 1
ATOM 719 C C . ARG A 1 90 ? -21.194 -8.418 27.407 1.00 98.44 90 ARG A C 1
ATOM 721 O O . ARG A 1 90 ? -22.112 -8.918 28.052 1.00 98.44 90 ARG A O 1
ATOM 728 N N . HIS A 1 91 ? -20.414 -7.458 27.891 1.00 98.00 91 HIS A N 1
ATOM 729 C CA . HIS A 1 91 ? -20.607 -6.865 29.209 1.00 98.00 91 HIS A CA 1
ATOM 730 C C . HIS A 1 91 ? -21.953 -6.135 29.304 1.00 98.00 91 HIS A C 1
ATOM 732 O O . HIS A 1 91 ? -22.754 -6.450 30.183 1.00 98.00 91 HIS A O 1
ATOM 738 N N . LEU A 1 92 ? -22.243 -5.249 28.351 1.00 97.56 92 LEU A N 1
ATOM 739 C CA . LEU A 1 92 ? -23.493 -4.493 28.286 1.00 97.56 92 LEU A CA 1
ATOM 740 C C . LEU A 1 92 ? -24.710 -5.411 28.126 1.00 97.56 92 LEU A C 1
ATOM 742 O O . LEU A 1 92 ? -25.714 -5.221 28.806 1.00 97.56 92 LEU A O 1
ATOM 746 N N . ARG A 1 93 ? -24.617 -6.467 27.304 1.00 96.38 93 ARG A N 1
ATOM 747 C CA . ARG A 1 93 ? -25.695 -7.465 27.179 1.00 96.38 93 ARG A CA 1
ATOM 748 C C . ARG A 1 93 ? -26.030 -8.137 28.511 1.00 96.38 93 ARG A C 1
ATOM 750 O O . ARG A 1 93 ? -27.205 -8.277 28.825 1.00 96.38 93 ARG A O 1
ATOM 757 N N . ARG A 1 94 ? -25.024 -8.499 29.317 1.00 96.12 94 ARG A N 1
ATOM 758 C CA . ARG A 1 94 ? -25.246 -9.076 30.657 1.00 96.12 94 ARG A CA 1
ATOM 759 C C . ARG A 1 94 ? -25.870 -8.069 31.625 1.00 96.12 94 ARG A C 1
ATOM 761 O O . ARG A 1 94 ? -26.707 -8.453 32.436 1.00 96.12 94 ARG A O 1
ATOM 768 N N . GLN A 1 95 ? -25.481 -6.794 31.552 1.00 95.56 95 GLN A N 1
ATOM 769 C CA . GLN A 1 95 ? -26.101 -5.742 32.366 1.00 95.56 95 GLN A CA 1
ATOM 770 C C . GLN A 1 95 ? -27.581 -5.554 32.010 1.00 95.56 95 GLN A C 1
ATOM 772 O O . GLN A 1 95 ? -28.422 -5.474 32.904 1.00 95.56 95 GLN A O 1
ATOM 777 N N . LEU A 1 96 ? -27.903 -5.543 30.713 1.00 94.62 96 LEU A N 1
ATOM 778 C CA . LEU A 1 96 ? -29.283 -5.471 30.235 1.00 94.62 96 LEU A CA 1
ATOM 779 C C . LEU A 1 96 ? -30.100 -6.691 30.660 1.00 94.62 96 LEU A C 1
ATOM 781 O O . LEU A 1 96 ? -31.233 -6.528 31.092 1.00 94.62 96 LEU A O 1
ATOM 785 N N . GLU A 1 97 ? -29.533 -7.897 30.589 1.00 93.12 97 GLU A N 1
ATOM 786 C CA . GLU A 1 97 ? -30.200 -9.114 31.063 1.00 93.12 97 GLU A CA 1
ATOM 787 C C . GLU A 1 97 ? -30.502 -9.043 32.565 1.00 93.12 97 GLU A C 1
ATOM 789 O O . GLU A 1 97 ? -31.614 -9.361 32.983 1.00 93.12 97 GLU A O 1
ATOM 794 N N . LYS A 1 98 ? -29.557 -8.548 33.376 1.00 89.38 98 LYS A N 1
ATOM 795 C CA . LYS A 1 98 ? -29.761 -8.360 34.818 1.00 89.38 98 LYS A CA 1
ATOM 796 C C . LYS A 1 98 ? -30.899 -7.374 35.111 1.00 89.38 98 LYS A C 1
ATOM 798 O O . LYS A 1 98 ? -31.811 -7.718 35.856 1.00 89.38 98 LYS A O 1
ATOM 803 N N . MET A 1 99 ? -30.879 -6.189 34.497 1.00 85.38 99 MET A N 1
ATOM 804 C CA . MET A 1 99 ? -31.920 -5.170 34.709 1.00 85.38 99 MET A CA 1
ATOM 805 C C . MET A 1 99 ? -33.276 -5.572 34.101 1.00 85.38 99 MET A C 1
ATOM 807 O O . MET A 1 99 ? -34.328 -5.269 34.661 1.00 85.38 99 MET A O 1
ATOM 811 N N . GLY A 1 100 ? -33.279 -6.279 32.968 1.00 78.12 100 GLY A N 1
ATOM 812 C CA . GLY A 1 100 ? -34.491 -6.813 32.342 1.00 78.12 100 GLY A CA 1
ATOM 813 C C . GLY A 1 100 ? -35.138 -7.929 33.167 1.00 78.12 100 GLY A C 1
ATOM 814 O O . GLY A 1 100 ? -36.359 -7.961 33.310 1.00 78.12 100 GLY A O 1
ATOM 815 N N . ALA A 1 101 ? -34.329 -8.804 33.773 1.00 63.50 101 ALA A N 1
ATOM 816 C CA . ALA A 1 101 ? -34.802 -9.833 34.698 1.00 63.50 101 ALA A CA 1
ATOM 817 C C . ALA A 1 101 ? -35.320 -9.246 36.023 1.00 63.50 101 ALA A C 1
ATOM 819 O O . ALA A 1 101 ? -36.250 -9.797 36.610 1.00 63.50 101 ALA A O 1
ATOM 820 N N . GLU A 1 102 ? -34.744 -8.138 36.498 1.00 61.03 102 GLU A N 1
ATOM 821 C CA . GLU A 1 102 ? -35.25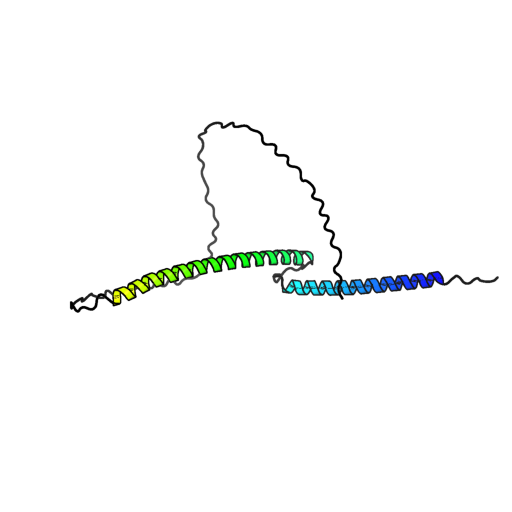9 -7.393 37.657 1.00 61.03 102 GLU A CA 1
ATOM 822 C C . GLU A 1 102 ? -36.634 -6.773 37.359 1.00 61.03 102 GLU A C 1
ATOM 824 O O . GLU A 1 102 ? -37.537 -6.889 38.186 1.00 61.03 102 GLU A O 1
ATOM 829 N N . ARG A 1 103 ? -36.843 -6.228 36.152 1.00 59.72 103 ARG A N 1
ATOM 830 C CA . ARG A 1 103 ? -38.138 -5.671 35.723 1.00 59.72 103 ARG A CA 1
ATOM 831 C C . ARG A 1 103 ? -39.231 -6.747 35.614 1.00 59.72 103 ARG A C 1
ATOM 833 O O . ARG A 1 103 ? -40.252 -6.632 36.278 1.00 59.72 103 ARG A O 1
ATOM 840 N N . LEU A 1 104 ? -38.962 -7.861 34.920 1.00 58.44 104 LEU A N 1
ATOM 841 C CA . LEU A 1 104 ? -39.901 -8.996 34.801 1.00 58.44 104 LEU A CA 1
ATOM 842 C C . LEU A 1 104 ? -40.297 -9.619 36.151 1.00 58.44 104 LEU A C 1
ATOM 844 O O . LEU A 1 104 ? -41.415 -10.109 36.299 1.00 58.44 104 LEU A O 1
ATOM 848 N N . ARG A 1 105 ? -39.393 -9.624 37.141 1.00 57.31 105 ARG A N 1
ATOM 849 C CA . ARG A 1 105 ? -39.715 -10.095 38.498 1.00 57.31 105 ARG A CA 1
ATOM 850 C C . ARG A 1 105 ? -40.583 -9.104 39.268 1.00 57.31 105 ARG A C 1
ATOM 852 O O . ARG A 1 105 ? -41.452 -9.539 40.017 1.00 57.31 105 ARG A O 1
ATOM 859 N N . MET A 1 106 ? -40.363 -7.804 39.093 1.00 55.38 106 MET A N 1
ATOM 860 C CA . MET A 1 106 ? -41.112 -6.763 39.802 1.00 55.38 106 MET A CA 1
ATOM 861 C C . MET A 1 106 ? -42.550 -6.624 39.279 1.00 55.38 106 MET A C 1
ATOM 863 O O . MET A 1 106 ? -43.462 -6.364 40.060 1.00 55.38 106 MET A O 1
ATOM 867 N N . ASP A 1 107 ? -42.776 -6.933 38.000 1.00 55.16 107 ASP A N 1
ATOM 868 C CA . ASP A 1 107 ? -44.097 -6.875 37.361 1.00 55.16 107 ASP A CA 1
ATOM 869 C C . ASP A 1 107 ? -45.055 -8.010 37.807 1.00 55.16 107 ASP A C 1
ATOM 871 O O . ASP A 1 107 ? -46.226 -8.012 37.432 1.00 55.16 107 ASP A O 1
ATOM 875 N N . SER A 1 108 ? -44.597 -8.979 38.620 1.00 55.28 108 SER A N 1
ATOM 876 C CA . SER A 1 108 ? -45.397 -10.148 39.054 1.00 55.28 108 SER A CA 1
ATOM 877 C C . SER A 1 108 ? -45.644 -10.271 40.569 1.00 55.28 108 SER A C 1
ATOM 879 O O . SER A 1 108 ? -46.247 -11.254 40.995 1.00 55.28 108 SER A O 1
ATOM 881 N N . ILE A 1 109 ? -45.233 -9.304 41.403 1.00 57.53 109 ILE A N 1
ATOM 882 C CA . ILE A 1 109 ? -45.425 -9.366 42.877 1.00 57.53 109 ILE A CA 1
ATOM 883 C C . ILE A 1 109 ? -45.907 -8.049 43.513 1.00 57.53 109 ILE A C 1
ATOM 885 O O . ILE A 1 109 ? -45.584 -7.756 44.660 1.00 57.53 109 ILE A O 1
ATOM 889 N N . GLY A 1 110 ? -46.702 -7.242 42.802 1.00 55.12 110 GLY A N 1
ATOM 890 C CA . GLY A 1 110 ? -47.117 -5.938 43.343 1.00 55.12 110 GLY A CA 1
ATOM 891 C C . GLY A 1 110 ? -48.463 -5.372 42.907 1.00 55.12 110 GLY A C 1
ATOM 892 O O . GLY A 1 110 ? -48.743 -4.228 43.240 1.00 55.12 110 GLY A O 1
ATOM 893 N N . SER A 1 111 ? -49.317 -6.117 42.196 1.00 48.22 111 SER A N 1
ATOM 894 C CA . SER A 1 111 ? -50.678 -5.643 41.901 1.00 48.22 111 SER A CA 1
ATOM 895 C C . SER A 1 111 ? -51.679 -6.193 42.916 1.00 48.22 111 SER A C 1
ATOM 897 O O . SER A 1 111 ? -52.532 -7.023 42.618 1.00 48.22 111 SER A O 1
ATOM 899 N N . THR A 1 112 ? -51.560 -5.710 44.150 1.00 44.47 112 THR A N 1
ATOM 900 C CA . THR A 1 112 ? -52.720 -5.564 45.028 1.00 44.47 112 THR A CA 1
ATOM 901 C C . THR A 1 112 ? -52.889 -4.077 45.288 1.00 44.47 112 THR A C 1
ATOM 903 O O . THR A 1 112 ? -52.032 -3.461 45.915 1.00 44.47 112 THR A O 1
ATOM 906 N N . VAL A 1 113 ? -53.973 -3.525 44.738 1.00 53.53 113 VAL A N 1
ATOM 907 C CA . VAL A 1 113 ? -54.673 -2.298 45.151 1.00 53.53 113 VAL A CA 1
ATOM 908 C C . VAL A 1 113 ? -54.174 -1.746 46.487 1.00 53.53 113 VAL A C 1
ATOM 910 O O . VAL A 1 113 ? -54.329 -2.442 47.487 1.00 53.53 113 VAL A O 1
ATOM 913 N N . SER A 1 114 ? -53.652 -0.510 46.515 1.00 48.81 114 SER A N 1
ATOM 914 C CA . SER A 1 114 ? -53.957 0.503 47.547 1.00 48.81 114 SER A CA 1
ATOM 915 C C . SER A 1 114 ? -53.155 1.801 47.387 1.00 48.81 114 SER A C 1
ATOM 917 O O . SER A 1 114 ? -51.958 1.784 47.127 1.00 48.81 114 SER A O 1
ATOM 919 N N . SER A 1 115 ? -53.843 2.897 47.708 1.00 48.69 115 SER A N 1
ATOM 920 C CA . SER A 1 115 ? -53.343 4.230 48.069 1.00 48.69 115 SER A CA 1
ATOM 921 C C . SER A 1 115 ? -53.127 5.252 46.952 1.00 48.69 115 SER A C 1
ATOM 923 O O . SER A 1 115 ? -52.029 5.606 46.544 1.00 48.69 115 SER A O 1
ATOM 925 N N . GLU A 1 116 ? -54.269 5.768 46.518 1.00 52.66 116 GLU A N 1
ATOM 926 C CA . GLU A 1 116 ? -54.590 7.190 46.403 1.00 52.66 116 GLU A CA 1
ATOM 927 C C . GLU A 1 116 ? -53.532 8.163 46.990 1.00 52.66 116 GLU A C 1
ATOM 929 O O . GLU A 1 116 ? -53.137 8.039 48.150 1.00 52.66 116 GLU A O 1
ATOM 934 N N . ARG A 1 117 ? -53.231 9.214 46.206 1.00 61.84 117 ARG A N 1
ATOM 935 C CA . ARG A 1 117 ? -52.538 10.479 46.546 1.00 61.84 117 ARG A CA 1
ATOM 936 C C . ARG A 1 117 ? -50.999 10.454 46.524 1.00 61.84 117 ARG A C 1
ATOM 938 O O . ARG A 1 117 ? -50.327 10.134 47.497 1.00 61.84 117 ARG A O 1
ATOM 945 N N . SER A 1 118 ? -50.444 10.962 45.428 1.00 50.81 118 SER A N 1
ATOM 946 C CA . SER A 1 118 ? -49.229 11.781 45.465 1.00 50.81 118 SER A CA 1
ATOM 947 C C . SER A 1 118 ? -49.392 12.901 44.450 1.00 50.81 118 SER A C 1
ATOM 949 O O . SER A 1 118 ? -49.208 12.706 43.253 1.00 50.81 118 SER A O 1
ATOM 951 N N . ASP A 1 119 ? -49.829 14.045 44.965 1.00 57.06 119 ASP A N 1
ATOM 952 C CA . ASP A 1 119 ? -49.619 15.347 44.348 1.00 57.06 119 ASP A CA 1
ATOM 953 C C . ASP A 1 119 ? -48.135 15.648 44.587 1.00 57.06 119 ASP A C 1
ATOM 955 O O . ASP A 1 119 ? -47.715 15.813 45.732 1.00 57.06 119 ASP A O 1
ATOM 959 N N . SER A 1 120 ? -47.314 15.542 43.547 1.00 57.38 120 SER A N 1
ATOM 960 C CA . SER A 1 120 ? -45.899 15.896 43.622 1.00 57.38 120 SER A CA 1
ATOM 961 C C . SER A 1 120 ? -45.661 16.953 42.569 1.00 57.38 120 SER A C 1
ATOM 963 O O . SER A 1 120 ? -45.607 16.654 41.373 1.00 57.38 120 SER A O 1
ATOM 965 N N . ASP A 1 121 ? -45.570 18.183 43.057 1.00 52.91 121 ASP A N 1
ATOM 966 C CA . ASP A 1 121 ? -45.302 19.390 42.302 1.00 52.91 121 ASP A CA 1
ATOM 967 C C . ASP A 1 121 ? -44.119 19.188 41.354 1.00 52.91 121 ASP A C 1
ATOM 969 O O . ASP A 1 121 ? -43.018 18.773 41.726 1.00 52.91 121 ASP A O 1
ATOM 973 N N . ARG A 1 122 ? -44.398 19.435 40.079 1.00 59.66 122 ARG A N 1
ATOM 974 C CA . ARG A 1 122 ? -43.439 19.399 38.987 1.00 59.66 122 ARG A CA 1
ATOM 975 C C . ARG A 1 122 ? -42.682 20.722 39.002 1.00 59.66 122 ARG A C 1
ATOM 977 O O . ARG A 1 122 ? -43.159 21.688 38.417 1.00 59.66 122 ARG A O 1
ATOM 984 N N . GLU A 1 123 ? -41.521 20.765 39.646 1.00 59.31 123 GLU A N 1
ATOM 985 C CA . GLU A 1 123 ? -40.577 21.860 39.415 1.00 59.31 123 GLU A CA 1
ATOM 986 C C . GLU A 1 123 ? -39.971 21.700 38.014 1.00 59.31 123 GLU A C 1
ATOM 988 O O . GLU A 1 123 ? -39.376 20.674 37.669 1.00 59.31 123 GLU A O 1
ATOM 993 N N . GLU A 1 124 ? -40.211 22.695 37.165 1.00 60.22 124 GLU A N 1
ATOM 994 C CA . GLU A 1 124 ? -39.578 22.826 35.862 1.00 60.22 124 GLU A CA 1
ATOM 995 C C . GLU A 1 124 ? -38.116 23.230 36.062 1.00 60.22 124 GLU A C 1
ATOM 997 O O . GLU A 1 124 ? -37.799 24.229 36.699 1.00 60.22 124 GLU A O 1
ATOM 1002 N N . ILE A 1 125 ? -37.201 22.408 35.558 1.00 66.19 125 ILE A N 1
ATOM 1003 C CA . ILE A 1 125 ? -35.788 22.763 35.499 1.00 66.19 125 ILE A CA 1
ATOM 1004 C C . ILE A 1 125 ? -35.604 23.458 34.154 1.00 66.19 125 ILE A C 1
ATOM 1006 O O . ILE A 1 125 ? -35.516 22.788 33.121 1.00 66.19 125 ILE A O 1
ATOM 1010 N N . ASP A 1 126 ? -35.587 24.789 34.168 1.00 53.41 126 ASP A N 1
ATOM 1011 C CA . ASP A 1 126 ? -35.133 25.578 33.027 1.00 53.41 126 ASP A CA 1
ATOM 1012 C C . ASP A 1 126 ? -33.641 25.304 32.816 1.00 53.41 126 ASP A C 1
ATOM 1014 O O . ASP A 1 126 ? -32.778 25.674 33.614 1.00 53.41 126 ASP A O 1
ATOM 1018 N N . VAL A 1 127 ? -33.339 24.586 31.739 1.00 68.19 127 VAL A N 1
ATOM 1019 C CA . VAL A 1 127 ? -31.976 24.420 31.243 1.00 68.19 127 VAL A CA 1
ATOM 1020 C C . VAL A 1 127 ? -31.605 25.672 30.455 1.00 68.19 127 VAL A C 1
ATOM 1022 O O . VAL A 1 127 ? -32.031 25.847 29.315 1.00 68.19 127 VAL A O 1
ATOM 1025 N N . ASP A 1 128 ? -30.817 26.550 31.072 1.00 67.62 128 ASP A N 1
ATOM 1026 C CA . ASP A 1 128 ? -30.213 27.686 30.380 1.00 67.62 128 ASP A CA 1
ATOM 1027 C C . ASP A 1 128 ? -29.208 27.168 29.338 1.00 67.62 128 ASP A C 1
ATOM 1029 O O . ASP A 1 128 ? -28.208 26.521 29.662 1.00 67.62 128 ASP A O 1
ATOM 1033 N N . VAL A 1 129 ? -29.520 27.385 28.061 1.00 67.12 129 VAL A N 1
ATOM 1034 C CA . VAL A 1 129 ? -28.631 27.076 26.941 1.00 67.12 129 VAL A CA 1
ATOM 1035 C C . VAL A 1 129 ? -27.769 28.308 26.715 1.00 67.12 129 VAL A C 1
ATOM 1037 O O . VAL A 1 129 ? -28.105 29.177 25.909 1.00 67.12 129 VAL A O 1
ATOM 1040 N N . GLU A 1 130 ? -26.642 28.384 27.420 1.00 68.81 130 GLU A N 1
ATOM 1041 C CA . GLU A 1 130 ? -25.640 29.408 27.145 1.00 68.81 130 GLU A CA 1
ATOM 1042 C C . GLU A 1 130 ? -25.064 29.180 25.736 1.00 68.81 130 GLU A C 1
ATOM 1044 O O . GLU A 1 130 ? -24.321 28.234 25.461 1.00 68.81 130 GLU A O 1
ATOM 1049 N N . SER A 1 131 ? -25.462 30.053 24.810 1.00 57.03 131 SER A N 1
ATOM 1050 C CA . SER A 1 131 ? -24.852 30.185 23.491 1.00 57.03 131 SER A CA 1
ATOM 1051 C C . SER A 1 131 ? -23.446 30.742 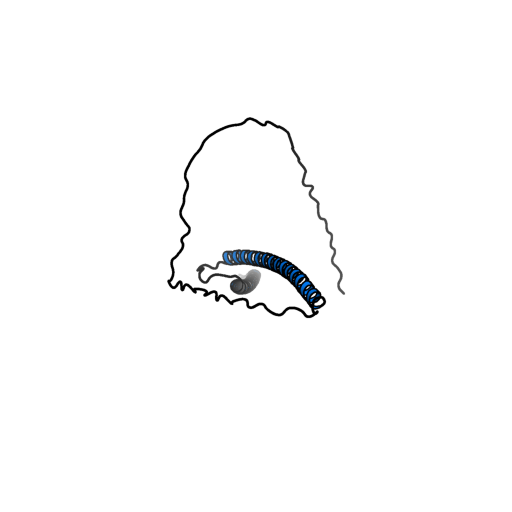23.658 1.00 57.03 131 SER A C 1
ATOM 1053 O O . SER A 1 131 ? -23.270 31.943 23.820 1.00 57.03 131 SER A O 1
ATOM 1055 N N . THR A 1 132 ? -22.429 29.891 23.573 1.00 62.47 132 THR A N 1
ATOM 1056 C CA . THR A 1 132 ? -21.091 30.367 23.215 1.00 62.47 132 THR A CA 1
ATOM 1057 C C . THR A 1 132 ? -20.986 30.374 21.695 1.00 62.47 132 THR A C 1
ATOM 1059 O O . THR A 1 132 ? -20.548 29.408 21.068 1.00 62.47 132 THR A O 1
ATOM 1062 N N . ASP A 1 133 ? -21.430 31.473 21.089 1.00 56.53 133 ASP A N 1
ATOM 1063 C CA . ASP A 1 133 ? -20.855 31.910 19.828 1.00 56.53 133 ASP A CA 1
ATOM 1064 C C . ASP A 1 133 ? -19.496 32.555 20.125 1.00 56.53 133 ASP A C 1
ATOM 1066 O O . ASP A 1 133 ? -19.365 33.331 21.067 1.00 56.53 133 ASP A O 1
ATOM 1070 N N . SER A 1 134 ? -18.480 32.187 19.350 1.00 50.41 134 SER A N 1
ATOM 1071 C CA . SER A 1 134 ? -17.377 33.044 18.889 1.00 50.41 134 SER A CA 1
ATOM 1072 C C . SER A 1 134 ? -16.156 32.189 18.551 1.00 50.41 134 SER A C 1
ATOM 1074 O O . SER A 1 134 ? -15.757 31.291 19.283 1.00 50.41 134 SER A O 1
ATOM 1076 N N . LEU A 1 135 ? -15.623 32.453 17.363 1.00 60.28 135 LEU A N 1
ATOM 1077 C CA . LEU A 1 135 ? -14.713 31.623 16.576 1.00 60.28 135 LEU A CA 1
ATOM 1078 C C . LEU A 1 135 ? -13.220 31.758 17.012 1.00 60.28 135 LEU A C 1
ATOM 1080 O O . LEU A 1 135 ? -12.942 32.127 18.147 1.00 60.28 135 LEU A O 1
ATOM 1084 N N . PRO A 1 136 ? -12.234 31.413 16.157 1.00 60.47 136 PRO A N 1
ATOM 1085 C CA . PRO A 1 136 ? -11.252 30.354 16.374 1.00 60.47 136 PRO A CA 1
ATOM 1086 C C . PRO A 1 136 ? -9.862 30.904 16.751 1.00 60.47 136 PRO A C 1
ATOM 1088 O O . PRO A 1 136 ? -9.446 31.946 16.251 1.00 60.47 136 PRO A O 1
ATOM 1091 N N . ALA A 1 137 ? -9.077 30.191 17.558 1.00 47.81 137 ALA A N 1
ATOM 1092 C CA . ALA A 1 137 ? -7.662 30.534 17.702 1.00 47.81 137 ALA A CA 1
ATOM 1093 C C . ALA A 1 137 ? -6.820 29.327 18.108 1.00 47.81 137 ALA A C 1
ATOM 1095 O O . ALA A 1 137 ? -7.163 28.570 19.015 1.00 47.81 137 ALA A O 1
ATOM 1096 N N . ASP A 1 138 ? -5.722 29.172 17.381 1.00 53.72 138 ASP A N 1
ATOM 1097 C CA . ASP A 1 138 ? -4.702 28.148 17.506 1.00 53.72 138 ASP A CA 1
ATOM 1098 C C . ASP A 1 138 ? -4.154 28.029 18.936 1.00 53.72 138 ASP A C 1
ATOM 1100 O O . ASP A 1 138 ? -3.667 28.998 19.518 1.00 53.72 138 ASP A O 1
ATOM 1104 N N . LEU A 1 139 ? -4.181 26.815 19.490 1.00 56.94 139 LEU A N 1
ATOM 1105 C CA . LEU A 1 139 ? -3.474 26.475 20.724 1.00 56.94 139 LEU A CA 1
ATOM 1106 C C . LEU A 1 139 ? -2.164 25.764 20.371 1.00 56.94 139 LEU A C 1
ATOM 1108 O O . LEU A 1 139 ? -2.096 24.542 20.229 1.00 56.94 139 LEU A O 1
ATOM 1112 N N . ASP A 1 140 ? -1.126 26.583 20.229 1.00 48.31 140 ASP A N 1
ATOM 1113 C CA . ASP A 1 140 ? 0.280 26.214 20.349 1.00 48.31 140 ASP A CA 1
ATOM 1114 C C . ASP A 1 140 ? 0.560 25.766 21.793 1.00 48.31 140 ASP A C 1
ATOM 1116 O O . ASP A 1 140 ? 0.676 26.579 22.710 1.00 48.31 140 ASP A O 1
ATOM 1120 N N . TRP A 1 141 ? 0.644 24.452 22.020 1.00 58.56 141 TRP A N 1
ATOM 1121 C CA . TRP A 1 141 ? 1.198 23.916 23.261 1.00 58.56 141 TRP A CA 1
ATOM 1122 C C . TRP A 1 141 ? 2.707 23.744 23.099 1.00 58.56 141 TRP A C 1
ATOM 1124 O O . TRP A 1 141 ? 3.222 22.651 22.850 1.00 58.56 141 TRP A O 1
ATOM 1134 N N . SER A 1 142 ? 3.435 24.845 23.231 1.00 52.81 142 SER A N 1
ATOM 1135 C CA . SER A 1 142 ? 4.866 24.842 23.507 1.00 52.81 142 SER A CA 1
ATOM 1136 C C . SER A 1 142 ? 5.242 26.076 24.310 1.00 52.81 142 SER A C 1
ATOM 1138 O O . SER A 1 142 ? 5.425 27.148 23.752 1.00 52.81 142 SER A O 1
ATOM 1140 N N . SER A 1 143 ? 5.426 25.910 25.623 1.00 42.78 143 SER A N 1
ATOM 1141 C CA . SER A 1 143 ? 6.473 26.605 26.387 1.00 42.78 143 SER A CA 1
ATOM 1142 C C . SER A 1 143 ? 6.605 26.041 27.805 1.00 42.78 143 SER A C 1
ATOM 1144 O O . SER A 1 143 ? 5.743 26.209 28.657 1.00 42.78 143 SER A O 1
ATOM 1146 N N . SER A 1 144 ? 7.722 25.340 28.008 1.00 52.81 144 SER A N 1
ATOM 1147 C CA . SER A 1 144 ? 8.687 25.534 29.100 1.00 52.81 144 SER A CA 1
ATOM 1148 C C . SER A 1 144 ? 8.204 26.038 30.469 1.00 52.81 144 SER A C 1
ATOM 1150 O O . SER A 1 144 ? 7.872 27.210 30.627 1.00 52.81 144 SER A O 1
ATOM 1152 N N . SER A 1 145 ? 8.467 25.233 31.500 1.00 43.12 145 SER A N 1
ATOM 1153 C CA . SER A 1 145 ? 8.956 25.753 32.784 1.00 43.12 145 SER A CA 1
ATOM 1154 C C . SER A 1 145 ? 9.748 24.682 33.548 1.00 43.12 145 SER A C 1
ATOM 1156 O O . SER A 1 145 ? 9.174 23.797 34.178 1.00 43.12 145 SER A O 1
ATOM 1158 N N . SER A 1 146 ? 11.078 24.775 33.506 1.00 52.50 146 SER A N 1
ATOM 1159 C CA . SER A 1 146 ? 11.948 24.388 34.629 1.00 52.50 146 SER A CA 1
ATOM 1160 C C . SER A 1 146 ? 12.327 25.681 35.355 1.00 52.50 146 SER A C 1
ATOM 1162 O O . SER A 1 146 ? 12.535 26.689 34.673 1.00 52.50 146 SER A O 1
ATOM 1164 N N . PRO A 1 147 ? 12.391 25.695 36.698 1.00 52.69 147 PRO A N 1
ATOM 1165 C CA . PRO A 1 147 ? 13.682 25.423 37.343 1.00 52.69 147 PRO A CA 1
ATOM 1166 C C . PRO A 1 147 ? 13.605 24.752 38.736 1.00 52.69 147 PRO A C 1
ATOM 1168 O O . PRO A 1 147 ? 12.559 24.726 39.375 1.00 52.69 147 PRO A O 1
ATOM 1171 N N . SER A 1 148 ? 14.785 24.328 39.213 1.00 50.06 148 SER A N 1
ATOM 1172 C CA . SER A 1 148 ? 15.257 24.401 40.613 1.00 50.06 148 SER A CA 1
ATOM 1173 C C . SER A 1 148 ? 15.559 23.078 41.338 1.00 50.06 148 SER A C 1
ATOM 1175 O O . SER A 1 148 ? 14.683 22.412 41.877 1.00 50.06 148 SER A O 1
ATOM 1177 N N . ASP A 1 149 ? 16.850 22.740 41.298 1.00 63.88 149 ASP A N 1
ATOM 1178 C CA . ASP A 1 149 ? 17.797 22.461 42.395 1.00 63.88 149 ASP A CA 1
ATOM 1179 C C . ASP A 1 149 ? 17.302 22.086 43.811 1.00 63.88 149 ASP A C 1
ATOM 1181 O O . ASP A 1 149 ? 16.549 22.834 44.439 1.00 63.88 149 ASP A O 1
ATOM 1185 N N . SER A 1 150 ? 17.832 20.970 44.334 1.00 54.81 150 SER A N 1
ATOM 1186 C CA . SER A 1 150 ? 18.106 20.711 45.761 1.00 54.81 150 SER A CA 1
ATOM 1187 C C . SER A 1 150 ? 18.999 19.467 45.921 1.00 54.81 150 SER A C 1
ATOM 1189 O O . SER A 1 150 ? 18.666 18.382 45.435 1.00 54.81 150 SER A O 1
ATOM 1191 N N . ASP A 1 151 ? 20.118 19.646 46.623 1.00 64.56 151 ASP A N 1
ATOM 1192 C CA . ASP A 1 151 ? 21.198 18.684 46.855 1.00 64.56 151 ASP A CA 1
ATOM 1193 C C . ASP A 1 151 ? 20.958 17.635 47.970 1.00 64.56 151 ASP A C 1
ATOM 1195 O O . ASP A 1 151 ? 20.159 17.797 48.890 1.00 64.56 151 ASP A O 1
ATOM 1199 N N . GLU A 1 152 ? 21.770 16.575 47.853 1.00 59.16 152 GLU A N 1
ATOM 1200 C CA . GLU A 1 152 ? 22.468 15.755 48.861 1.00 59.16 152 GLU A CA 1
ATOM 1201 C C . GLU A 1 152 ? 21.740 15.076 50.047 1.00 59.16 152 GLU A C 1
ATOM 1203 O O . GLU A 1 152 ? 21.293 15.689 51.012 1.00 59.16 152 GLU A O 1
ATOM 1208 N N . ARG A 1 153 ? 21.832 13.734 50.070 1.00 60.50 153 ARG A N 1
ATOM 1209 C CA . ARG A 1 153 ? 22.355 12.937 51.203 1.00 60.50 153 ARG A CA 1
ATOM 1210 C C . ARG A 1 153 ? 22.609 11.495 50.761 1.00 60.50 153 ARG A C 1
ATOM 1212 O O . ARG A 1 153 ? 21.757 10.846 50.164 1.00 60.50 153 ARG A O 1
ATOM 1219 N N . GLY A 1 154 ? 23.824 11.018 51.021 1.00 52.19 154 GLY A N 1
ATOM 1220 C CA . GLY A 1 154 ? 24.314 9.719 50.573 1.00 52.19 154 GLY A CA 1
ATOM 1221 C C . GLY A 1 154 ? 23.787 8.510 51.347 1.00 52.19 154 GLY A C 1
ATOM 1222 O O . GLY A 1 154 ? 23.282 8.621 52.462 1.00 52.19 154 GLY A O 1
ATOM 1223 N N . SER A 1 155 ? 24.012 7.327 50.772 1.00 57.06 155 SER A N 1
ATOM 1224 C CA . SER A 1 155 ? 24.312 6.105 51.525 1.00 57.06 155 SER A CA 1
ATOM 1225 C C . SER A 1 155 ? 24.946 5.025 50.642 1.00 57.06 155 SER A C 1
ATOM 1227 O O . SER A 1 155 ? 24.323 4.484 49.740 1.00 57.06 155 SER A O 1
ATOM 1229 N N . LEU A 1 156 ? 26.224 4.784 50.941 1.00 47.78 156 LEU A N 1
ATOM 1230 C CA . LEU A 1 156 ? 26.882 3.496 51.185 1.00 47.78 156 LEU A CA 1
ATOM 1231 C C . LEU A 1 156 ? 26.651 2.322 50.210 1.00 47.78 156 LEU A C 1
ATOM 1233 O O . LEU A 1 156 ? 25.619 1.665 50.205 1.00 47.78 156 LEU A O 1
ATOM 1237 N N . GLN A 1 157 ? 27.732 2.022 49.483 1.00 53.06 157 GLN A N 1
ATOM 1238 C CA . GLN A 1 157 ? 28.356 0.702 49.311 1.00 53.06 157 GLN A CA 1
ATOM 1239 C C . GLN A 1 157 ? 27.441 -0.535 49.366 1.00 53.06 157 GLN A C 1
ATOM 1241 O O . GLN A 1 157 ? 27.047 -0.996 50.432 1.00 53.06 157 GLN A O 1
ATOM 1246 N N . SER A 1 158 ? 27.286 -1.186 48.214 1.00 55.41 158 SER A N 1
ATOM 1247 C CA . SER A 1 158 ? 27.060 -2.629 48.151 1.00 55.41 158 SER A CA 1
ATOM 1248 C C . SER A 1 158 ? 28.019 -3.224 47.128 1.00 55.41 158 SER A C 1
ATOM 1250 O O . SER A 1 158 ? 27.890 -3.021 45.921 1.00 55.41 158 SER A O 1
ATOM 1252 N N . VAL A 1 159 ? 29.037 -3.900 47.653 1.00 51.00 159 VAL A N 1
ATOM 1253 C CA . VAL A 1 159 ? 29.910 -4.810 46.921 1.00 51.00 159 VAL A CA 1
ATOM 1254 C C . VAL A 1 159 ? 29.288 -6.197 47.007 1.00 51.00 159 VAL A C 1
ATOM 1256 O O . VAL A 1 159 ? 29.166 -6.755 48.092 1.00 51.00 159 VAL A O 1
ATOM 1259 N N . CYS A 1 160 ? 28.903 -6.757 45.868 1.00 43.75 160 CYS A N 1
ATOM 1260 C CA . CYS A 1 160 ? 28.713 -8.192 45.706 1.00 43.75 160 CYS A CA 1
ATOM 1261 C C . CYS A 1 160 ? 29.296 -8.571 44.346 1.00 43.75 160 CYS A C 1
ATOM 1263 O O . CYS A 1 160 ? 28.762 -8.218 43.297 1.00 43.75 160 CYS A O 1
ATOM 1265 N N . SER A 1 161 ? 30.449 -9.228 44.407 1.00 57.41 161 SER A N 1
ATOM 1266 C CA . SER A 1 161 ? 31.042 -10.024 43.339 1.00 57.41 161 SER A CA 1
ATOM 1267 C C . SER A 1 161 ? 30.079 -11.127 42.885 1.00 57.41 161 SER A C 1
ATOM 1269 O O . SER A 1 161 ? 29.278 -11.596 43.691 1.00 57.41 161 SER A O 1
ATOM 1271 N N . ASP A 1 162 ? 30.200 -11.587 41.641 1.00 56.69 162 ASP A N 1
ATOM 1272 C CA . ASP A 1 162 ? 30.714 -12.932 41.314 1.00 56.69 162 ASP A CA 1
ATOM 1273 C C . ASP A 1 162 ? 30.342 -13.351 39.878 1.00 56.69 162 ASP A C 1
ATOM 1275 O O . ASP A 1 162 ? 29.408 -12.857 39.251 1.00 56.69 162 ASP A O 1
ATOM 1279 N N . GLU A 1 163 ? 31.191 -14.217 39.360 1.00 60.78 163 GLU A N 1
ATOM 1280 C CA . GLU A 1 163 ? 31.434 -14.672 38.011 1.00 60.78 163 GLU A CA 1
ATOM 1281 C C . GLU A 1 163 ? 30.256 -15.356 37.299 1.00 60.78 163 GLU A C 1
ATOM 1283 O O . GLU A 1 163 ? 29.383 -15.993 37.883 1.00 60.78 163 GLU A O 1
ATOM 1288 N N . GLY A 1 164 ? 30.286 -15.294 35.964 1.00 50.91 164 GLY A N 1
ATOM 1289 C CA . GLY A 1 164 ? 29.330 -15.999 35.117 1.00 50.91 164 GLY A CA 1
ATOM 1290 C C . GLY A 1 164 ? 29.735 -16.038 33.648 1.00 50.91 164 GLY A C 1
ATOM 1291 O O . GLY A 1 164 ? 28.991 -15.583 32.782 1.00 50.91 164 GLY A O 1
ATOM 1292 N N . TYR A 1 165 ? 30.914 -16.584 33.337 1.00 60.25 165 TYR A N 1
ATOM 1293 C CA . TYR A 1 165 ? 31.223 -17.017 31.973 1.00 60.25 165 TYR A CA 1
ATOM 1294 C C . TYR A 1 165 ? 30.298 -18.184 31.596 1.00 60.25 165 TYR A C 1
ATOM 1296 O O . TYR A 1 165 ? 30.460 -19.298 32.082 1.00 60.25 165 TYR A O 1
ATOM 1304 N N . SER A 1 166 ? 29.354 -17.955 30.684 1.00 55.69 166 SER A N 1
ATOM 1305 C CA . SER A 1 166 ? 28.669 -19.030 29.958 1.00 55.69 166 SER A CA 1
ATOM 1306 C C . SER A 1 166 ? 29.035 -18.965 28.482 1.00 55.69 166 SER A C 1
ATOM 1308 O O . SER A 1 166 ? 28.411 -18.280 27.676 1.00 55.69 166 SER A O 1
ATOM 1310 N N . SER A 1 167 ? 30.080 -19.714 28.138 1.00 55.22 167 SER A N 1
ATOM 1311 C CA . SER A 1 167 ? 30.370 -20.132 26.772 1.00 55.22 167 SER A CA 1
ATOM 1312 C C . SER A 1 167 ? 29.483 -21.333 26.446 1.00 55.22 167 SER A C 1
ATOM 1314 O O . SER A 1 167 ? 29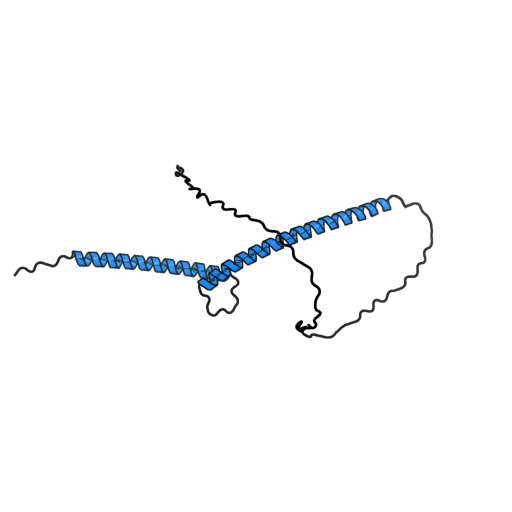.611 -22.387 27.065 1.00 55.22 167 SER A O 1
ATOM 1316 N N . SER A 1 168 ? 28.581 -21.199 25.474 1.00 58.09 168 SER A N 1
ATOM 1317 C CA . SER A 1 168 ? 27.944 -22.358 24.846 1.00 58.09 168 SER A CA 1
ATOM 1318 C C . SER A 1 168 ? 28.049 -22.233 23.329 1.00 58.09 168 SER A C 1
ATOM 1320 O O . SER A 1 168 ? 27.529 -21.318 22.693 1.00 58.09 168 SER A O 1
ATOM 1322 N N . GLY A 1 169 ? 28.845 -23.138 22.760 1.00 49.25 169 GLY A N 1
ATOM 1323 C CA . GLY A 1 169 ? 29.200 -23.163 21.352 1.00 49.25 169 GLY A CA 1
ATOM 1324 C C . GLY A 1 169 ? 28.006 -23.443 20.445 1.00 49.25 169 GLY A C 1
ATOM 1325 O O . GLY A 1 169 ? 27.250 -24.395 20.638 1.00 49.25 169 GLY A O 1
ATOM 1326 N N . VAL A 1 170 ? 27.897 -22.649 19.384 1.00 48.62 170 VAL A N 1
ATOM 1327 C CA . VAL A 1 170 ? 27.038 -22.930 18.234 1.00 48.62 170 VAL A CA 1
ATOM 1328 C C . VAL A 1 170 ? 27.526 -24.193 17.517 1.00 48.62 170 VAL A C 1
ATOM 1330 O O . VAL A 1 170 ? 28.457 -24.173 16.711 1.00 48.62 170 VAL A O 1
ATOM 1333 N N . LYS A 1 171 ? 26.882 -25.328 17.805 1.00 56.59 171 LYS A N 1
ATOM 1334 C CA . LYS A 1 171 ? 27.013 -26.544 16.998 1.00 56.59 171 LYS A CA 1
ATOM 1335 C C . LYS A 1 171 ? 26.273 -26.327 15.680 1.00 56.59 171 LYS A C 1
ATOM 1337 O O . LYS A 1 171 ? 25.052 -26.218 15.631 1.00 56.59 171 LYS A O 1
ATOM 1342 N N . ARG A 1 172 ? 27.049 -26.265 14.601 1.00 52.47 172 ARG A N 1
ATOM 1343 C CA . ARG A 1 172 ? 26.603 -26.243 13.206 1.00 52.47 172 ARG A CA 1
ATOM 1344 C C . ARG A 1 172 ? 25.86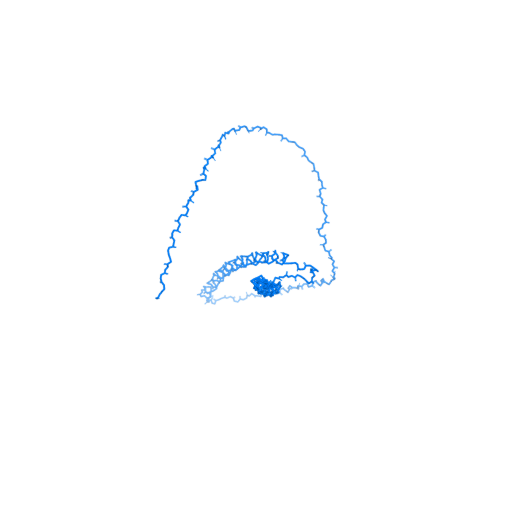1 -27.545 12.886 1.00 52.47 172 ARG A C 1
ATOM 1346 O O . ARG A 1 172 ? 26.491 -28.555 12.583 1.00 52.47 172 ARG A O 1
ATOM 1353 N N . LEU A 1 173 ? 24.532 -27.526 12.946 1.00 47.84 173 LEU A N 1
ATOM 1354 C CA . LEU A 1 173 ? 23.703 -28.598 12.399 1.00 47.84 173 LEU A CA 1
ATOM 1355 C C . LEU A 1 173 ? 23.710 -28.495 10.873 1.00 47.84 173 LEU A C 1
ATOM 1357 O O . LEU A 1 173 ? 23.264 -27.521 10.271 1.00 47.84 173 LEU A O 1
ATOM 1361 N N . LYS A 1 174 ? 24.307 -29.514 10.262 1.00 47.97 174 LYS A N 1
ATOM 1362 C CA . LYS A 1 174 ? 24.374 -29.744 8.826 1.00 47.97 174 LYS A CA 1
ATOM 1363 C C . LYS A 1 174 ? 23.044 -30.353 8.391 1.00 47.97 174 LYS A C 1
ATOM 1365 O O . LYS A 1 174 ? 22.835 -31.551 8.543 1.00 47.97 174 LYS A O 1
ATOM 1370 N N . SER A 1 175 ? 22.148 -29.524 7.871 1.00 43.88 175 SER A N 1
ATOM 1371 C CA . SER A 1 175 ? 20.906 -29.976 7.245 1.00 43.88 175 SER A CA 1
ATOM 1372 C C . SER A 1 175 ? 21.232 -30.670 5.920 1.00 43.88 175 SER A C 1
ATOM 1374 O O . SER A 1 175 ? 21.427 -30.019 4.898 1.00 43.88 175 SER A O 1
ATOM 1376 N N . GLN A 1 176 ? 21.336 -31.998 5.938 1.00 50.09 176 GLN A N 1
ATOM 1377 C CA . GLN A 1 176 ? 21.145 -32.818 4.745 1.00 50.09 176 GLN A CA 1
ATOM 1378 C C . GLN A 1 176 ? 19.663 -33.183 4.676 1.00 50.09 176 GLN A C 1
ATOM 1380 O O . GLN A 1 176 ? 19.220 -34.104 5.354 1.00 50.09 176 GLN A O 1
ATOM 1385 N N . SER A 1 177 ? 18.889 -32.471 3.860 1.00 44.81 177 SER A N 1
ATOM 1386 C CA . SER A 1 177 ? 17.596 -32.967 3.391 1.00 44.81 177 SER A CA 1
ATOM 1387 C C . SER A 1 177 ? 17.742 -33.383 1.931 1.00 44.81 177 SER A C 1
ATOM 1389 O O . SER A 1 177 ? 17.703 -32.581 1.002 1.00 44.81 177 SER A O 1
ATOM 1391 N N . ASN A 1 178 ? 17.950 -34.687 1.753 1.00 50.84 178 ASN A N 1
ATOM 1392 C CA . ASN A 1 178 ? 17.651 -35.385 0.512 1.00 50.84 178 ASN A CA 1
ATOM 1393 C C . ASN A 1 178 ? 16.154 -35.229 0.225 1.00 50.84 178 ASN A C 1
ATOM 1395 O O . ASN A 1 178 ? 15.335 -35.758 0.973 1.00 50.84 178 ASN A O 1
ATOM 1399 N N . GLN A 1 179 ? 15.798 -34.565 -0.869 1.00 49.97 179 GLN A N 1
ATOM 1400 C CA . GLN A 1 179 ? 14.494 -34.753 -1.499 1.00 49.97 179 GLN A CA 1
ATOM 1401 C C . GLN A 1 179 ? 14.734 -35.150 -2.953 1.00 49.97 179 GLN A C 1
ATOM 1403 O O . GLN A 1 179 ? 15.161 -34.347 -3.779 1.00 49.97 179 GLN A O 1
ATOM 1408 N N . LYS A 1 180 ? 14.527 -36.444 -3.221 1.00 61.84 180 LYS A N 1
ATOM 1409 C CA . LYS A 1 180 ? 14.387 -36.985 -4.573 1.00 61.84 180 LYS A CA 1
ATOM 1410 C C . LYS A 1 180 ? 13.006 -36.587 -5.123 1.00 61.84 180 LYS A C 1
ATOM 1412 O O . LYS A 1 180 ? 12.070 -36.489 -4.330 1.00 61.84 180 LYS A O 1
ATOM 1417 N N . PRO A 1 181 ? 12.864 -36.377 -6.442 1.00 57.22 181 PRO A N 1
ATOM 1418 C CA . PRO A 1 181 ? 11.624 -35.896 -7.040 1.00 57.22 181 PRO A CA 1
ATOM 1419 C C . PRO A 1 181 ? 10.551 -36.990 -7.104 1.00 57.22 181 PRO A C 1
ATOM 1421 O O . PRO A 1 181 ? 10.853 -38.153 -7.375 1.00 57.22 181 PRO A O 1
ATOM 1424 N N . CYS A 1 182 ? 9.297 -36.588 -6.898 1.00 53.06 182 CYS A N 1
ATOM 1425 C CA . CYS A 1 182 ? 8.099 -37.381 -7.168 1.00 53.06 182 CYS A CA 1
ATOM 1426 C C . CYS A 1 182 ? 7.990 -37.725 -8.668 1.00 53.06 182 CYS A C 1
ATOM 1428 O O . CYS A 1 182 ? 8.287 -36.856 -9.492 1.00 53.06 182 CYS A O 1
ATOM 1430 N N . PRO A 1 183 ? 7.509 -38.920 -9.052 1.00 58.19 183 PRO A N 1
ATOM 1431 C CA . PRO A 1 183 ? 7.101 -39.182 -10.424 1.00 58.19 183 PRO A CA 1
ATOM 1432 C C . PRO A 1 183 ? 5.654 -38.710 -10.637 1.00 58.19 183 PRO A C 1
ATOM 1434 O O . PRO A 1 183 ? 4.776 -38.970 -9.814 1.00 58.19 183 PRO A O 1
ATOM 1437 N N . ALA A 1 184 ? 5.418 -38.012 -11.745 1.00 51.41 184 ALA A N 1
ATOM 1438 C CA . ALA A 1 184 ? 4.095 -37.806 -12.320 1.00 51.41 184 ALA A CA 1
ATOM 1439 C C . ALA A 1 184 ? 3.950 -38.747 -13.526 1.00 51.41 184 ALA A C 1
ATOM 1441 O O . ALA A 1 184 ? 4.920 -38.874 -14.268 1.00 51.41 184 ALA A O 1
ATOM 1442 N N . LEU A 1 185 ? 2.763 -39.360 -13.643 1.00 46.22 185 LEU A N 1
ATOM 1443 C CA . LEU A 1 185 ? 2.146 -40.047 -14.797 1.00 46.22 185 LEU A CA 1
ATOM 1444 C C . LEU A 1 185 ? 3.065 -40.787 -15.784 1.00 46.22 185 LEU A C 1
ATOM 1446 O O . LEU A 1 185 ? 3.751 -40.123 -16.590 1.00 46.22 185 LEU A O 1
#